Protein AF-0000000085034063 (afdb_homodimer)

Nearest PDB structures (foldseek):
  2rc3-assembly2_B  TM=9.297E-01  e=2.608E-11  Nitrosomonas europaea ATCC 19718
  2p9m-assembly2_D  TM=8.846E-01  e=7.363E-12  Methanocaldococcus jannaschii DSM 2661
  2o16-assembly1_A  TM=8.952E-01  e=1.573E-10  Vibrio cholerae
  1pbj-assembly1_A  TM=8.578E-01  e=1.921E-10  Methanothermobacter thermautotrophicus str. Delta H
  6h1w-assembly1_A  TM=8.465E-01  e=1.014E-09  Methanocaldococcus jannaschii DSM 2661

InterPro domains:
  IPR000644 CBS domain [PF00571] (7-60)
  IPR000644 CBS domain [PF00571] (71-124)
  IPR000644 CBS domain [PS51371] (9-66)
  IPR000644 CBS domain [PS51371] (74-129)
  IPR000644 CBS domain [SM00116] (13-61)
  IPR000644 CBS domain [SM00116] (77-124)
  IPR046342 CBS domain superfamily [G3DSA:3.10.580.10] (2-128)
  IPR046342 CBS domain superfamily [SSF54631] (6-124)
  IPR051257 Diverse Function CBS-Domain-Containing Protein [PTHR43080] (3-124)

Sequence (260 aa):
MRTVRLRELVRDSVVSCYVDEPVECAVAKMYAANVGSVVVLERDGRPAGIITERDVVRLVAQEVDLRTPLGQVARRELVTASPDESVLSAAVKMVEHNIRHMPVVEGGRVVGVISIRDVLRALLTSEAFPMRTVRLRELVRDSVVSCYVDEPVECAVAKMYAANVGSVVVLERDGRPAGIITERDVVRLVAQEVDLRTPLGQVARRELVTASPDESVLSAAVKMVEHNIRHMPVVEGGRVVGVISIRDVLRALLTSEAFP

Structure (mmCIF, N/CA/C/O backbone):
data_AF-0000000085034063-model_v1
#
loop_
_entity.id
_entity.type
_entity.pdbx_description
1 polymer 'Putative signal-transduction protein with CBS domains'
#
loop_
_atom_site.group_PDB
_atom_site.id
_atom_site.type_symbol
_atom_site.label_atom_id
_atom_site.label_alt_id
_atom_site.label_comp_id
_atom_site.label_asym_id
_atom_site.label_entity_id
_atom_site.label_seq_id
_atom_site.pdbx_PDB_ins_code
_atom_site.Cartn_x
_atom_site.Cartn_y
_atom_site.Cartn_z
_atom_site.occupancy
_atom_site.B_iso_or_equiv
_atom_site.auth_seq_id
_atom_site.auth_comp_id
_atom_site.auth_asym_id
_atom_site.auth_atom_id
_atom_site.pdbx_PDB_model_num
ATOM 1 N N . MET A 1 1 ? -5.434 -28.375 -9.898 1 52.19 1 MET A N 1
ATOM 2 C CA . MET A 1 1 ? -4.988 -27.438 -8.867 1 52.19 1 MET A CA 1
ATOM 3 C C . MET A 1 1 ? -6.16 -26.625 -8.312 1 52.19 1 MET A C 1
ATOM 5 O O . MET A 1 1 ? -7.031 -26.188 -9.07 1 52.19 1 MET A O 1
ATOM 9 N N . ARG A 1 2 ? -6.398 -26.781 -7.012 1 66.69 2 ARG A N 1
ATOM 10 C CA . ARG A 1 2 ? -7.582 -26.188 -6.402 1 66.69 2 ARG A CA 1
ATOM 11 C C . ARG A 1 2 ? -7.547 -24.656 -6.5 1 66.69 2 ARG A C 1
ATOM 13 O O . ARG A 1 2 ? -6.531 -24.031 -6.184 1 66.69 2 ARG A O 1
ATOM 20 N N . THR A 1 3 ? -8.547 -24.141 -7.254 1 84.81 3 THR A N 1
ATOM 21 C CA . THR A 1 3 ? -8.672 -22.703 -7.402 1 84.81 3 THR A CA 1
ATOM 22 C C . THR A 1 3 ? -9.203 -22.062 -6.125 1 84.81 3 THR A C 1
ATOM 24 O O . THR A 1 3 ? -10.266 -22.453 -5.633 1 84.81 3 THR A O 1
ATOM 27 N N . VAL A 1 4 ? -8.469 -21.219 -5.469 1 89.94 4 VAL A N 1
ATOM 28 C CA . VAL A 1 4 ? -8.883 -20.516 -4.262 1 89.94 4 VAL A CA 1
ATOM 29 C C . VAL A 1 4 ? -9.812 -19.359 -4.633 1 89.94 4 VAL A C 1
ATOM 31 O O . VAL A 1 4 ? -9.492 -18.547 -5.508 1 89.94 4 VAL A O 1
ATOM 34 N N . ARG A 1 5 ? -11 -19.375 -4 1 93.88 5 ARG A N 1
ATOM 35 C CA . ARG A 1 5 ? -11.969 -18.312 -4.227 1 93.88 5 ARG A CA 1
ATOM 36 C C . ARG A 1 5 ? -11.867 -17.234 -3.148 1 93.88 5 ARG A C 1
ATOM 38 O O . ARG A 1 5 ? -11.445 -17.516 -2.025 1 93.88 5 ARG A O 1
ATOM 45 N N . LEU A 1 6 ? -12.305 -15.977 -3.496 1 95.31 6 LEU A N 1
ATOM 46 C CA . LEU A 1 6 ? -12.133 -14.836 -2.602 1 95.31 6 LEU A CA 1
ATOM 47 C C . LEU A 1 6 ? -12.953 -15.023 -1.326 1 95.31 6 LEU A C 1
ATOM 49 O O . LEU A 1 6 ? -12.547 -14.555 -0.256 1 95.31 6 LEU A O 1
ATOM 53 N N . ARG A 1 7 ? -14.07 -15.711 -1.384 1 93.31 7 ARG A N 1
ATOM 54 C CA . ARG A 1 7 ? -14.898 -15.945 -0.206 1 93.31 7 ARG A CA 1
ATOM 55 C C . ARG A 1 7 ? -14.109 -16.672 0.877 1 93.31 7 ARG A C 1
ATOM 57 O O . ARG A 1 7 ? -14.445 -16.594 2.061 1 93.31 7 ARG A O 1
ATOM 64 N N . GLU A 1 8 ? -13.086 -17.422 0.52 1 92.62 8 GLU A N 1
ATOM 65 C CA . GLU A 1 8 ? -12.258 -18.172 1.46 1 92.62 8 GLU A CA 1
ATOM 66 C C . GLU A 1 8 ? -11.312 -17.25 2.217 1 92.62 8 GLU A C 1
ATOM 68 O O . GLU A 1 8 ? -10.742 -17.625 3.24 1 92.62 8 GLU A O 1
ATOM 73 N N . LEU A 1 9 ? -11.078 -16.016 1.664 1 92.12 9 LEU A N 1
ATOM 74 C CA . LEU A 1 9 ? -10.133 -15.07 2.254 1 92.12 9 LEU A CA 1
ATOM 75 C C . LEU A 1 9 ? -10.867 -13.961 3 1 92.12 9 LEU A C 1
ATOM 77 O O . LEU A 1 9 ? -10.297 -13.336 3.898 1 92.12 9 LEU A O 1
ATOM 81 N N . VAL A 1 10 ? -12.008 -13.555 2.457 1 85.75 10 VAL A N 1
ATOM 82 C CA . VAL A 1 10 ? -12.703 -12.367 2.947 1 85.75 10 VAL A CA 1
ATOM 83 C C . VAL A 1 10 ? -13.391 -12.688 4.277 1 85.75 10 VAL A C 1
ATOM 85 O O . VAL A 1 10 ? -14.016 -13.742 4.422 1 85.75 10 VAL A O 1
ATOM 88 N N . ARG A 1 11 ? -12.984 -11.852 5.203 1 73.94 11 ARG A N 1
ATOM 89 C CA . ARG A 1 11 ? -13.633 -11.969 6.504 1 73.94 11 ARG A CA 1
ATOM 90 C C . ARG A 1 11 ? -14.797 -10.992 6.617 1 73.94 11 ARG A C 1
ATOM 92 O O . ARG A 1 11 ? -14.852 -9.992 5.902 1 73.94 11 ARG A O 1
ATOM 99 N N . ASP A 1 12 ? -15.844 -11.398 7.086 1 64.94 12 ASP A N 1
ATOM 100 C CA . ASP A 1 12 ? -17.094 -10.664 7.242 1 64.94 12 ASP A CA 1
ATOM 101 C C . ASP A 1 12 ? -16.875 -9.359 8 1 64.94 12 ASP A C 1
ATOM 103 O O . ASP A 1 12 ? -17.609 -9.055 8.945 1 64.94 12 ASP A O 1
ATOM 107 N N . SER A 1 13 ? -15.758 -8.609 7.609 1 79.69 13 SER A N 1
ATOM 108 C CA . SER A 1 13 ? -15.617 -7.316 8.266 1 79.69 13 SER A CA 1
ATOM 109 C C . SER A 1 13 ? -15.062 -6.27 7.301 1 79.69 13 SER A C 1
ATOM 111 O O . SER A 1 13 ? -14.102 -6.535 6.574 1 79.69 13 SER A O 1
ATOM 113 N N . VAL A 1 14 ? -15.953 -5.168 7.184 1 91.94 14 VAL A N 1
ATOM 114 C CA . VAL A 1 14 ? -15.57 -4.051 6.324 1 91.94 14 VAL A CA 1
ATOM 115 C C . VAL A 1 14 ? -15.305 -2.811 7.172 1 91.94 14 VAL A C 1
ATOM 117 O O . VAL A 1 14 ? -16.172 -2.375 7.93 1 91.94 14 VAL A O 1
ATOM 120 N N . VAL A 1 15 ? -14.125 -2.291 7.23 1 96.94 15 VAL A N 1
ATOM 121 C CA . VAL A 1 15 ? -13.859 -0.986 7.828 1 96.94 15 VAL A CA 1
ATOM 122 C C . VAL A 1 15 ? -14.391 0.117 6.914 1 96.94 15 VAL A C 1
ATOM 124 O O . VAL A 1 15 ? -13.977 0.23 5.758 1 96.94 15 VAL A O 1
ATOM 127 N N . SER A 1 16 ? -15.375 0.875 7.387 1 97.19 16 SER A N 1
ATOM 128 C CA . SER A 1 16 ? -16.047 1.837 6.516 1 97.19 16 SER A CA 1
ATOM 129 C C . SER A 1 16 ? -16.297 3.154 7.238 1 97.19 16 SER A C 1
ATOM 131 O O . SER A 1 16 ? -16.219 3.221 8.469 1 97.19 16 SER A O 1
ATOM 133 N N . CYS A 1 17 ? -16.453 4.207 6.523 1 97.94 17 CYS A N 1
ATOM 134 C CA . CYS A 1 17 ? -16.953 5.52 6.922 1 97.94 17 CYS A CA 1
ATOM 135 C C . CYS A 1 17 ? -18.109 5.961 6.023 1 97.94 17 CYS A C 1
ATOM 137 O O . CYS A 1 17 ? -18.328 5.387 4.957 1 97.94 17 CYS A O 1
ATOM 139 N N . TYR A 1 18 ? -18.828 6.93 6.5 1 97.88 18 TYR A N 1
ATOM 140 C CA . TYR A 1 18 ? -19.891 7.477 5.672 1 97.88 18 TYR A CA 1
ATOM 141 C C . TYR A 1 18 ? -19.422 8.711 4.914 1 97.88 18 TYR A C 1
ATOM 143 O O . TYR A 1 18 ? -18.438 9.344 5.305 1 97.88 18 TYR A O 1
ATOM 151 N N . VAL A 1 19 ? -20.125 9.055 3.77 1 97.25 19 VAL A N 1
ATOM 152 C CA . VAL A 1 19 ? -19.75 10.117 2.848 1 97.25 19 VAL A CA 1
ATOM 153 C C . VAL A 1 19 ? -19.656 11.445 3.602 1 97.25 19 VAL A C 1
ATOM 155 O O . VAL A 1 19 ? -18.891 12.328 3.225 1 97.25 19 VAL A O 1
ATOM 158 N N . ASP A 1 20 ? -20.359 11.586 4.672 1 98 20 ASP A N 1
ATOM 159 C CA . ASP A 1 20 ? -20.453 12.875 5.355 1 98 20 ASP A CA 1
ATOM 160 C C . ASP A 1 20 ? -19.438 12.953 6.5 1 98 20 ASP A C 1
ATOM 162 O O . ASP A 1 20 ? -19.312 14 7.145 1 98 20 ASP A O 1
ATOM 166 N N . GLU A 1 21 ? -18.75 11.844 6.785 1 98.25 21 GLU A N 1
ATOM 167 C CA . GLU A 1 21 ? -17.688 11.844 7.777 1 98.25 21 GLU A CA 1
ATOM 168 C C . GLU A 1 21 ? -16.391 12.43 7.203 1 98.25 21 GLU A C 1
ATOM 170 O O . GLU A 1 21 ? -16.172 12.406 5.992 1 98.25 21 GLU A O 1
ATOM 175 N N . PRO A 1 22 ? -15.602 13.062 8.016 1 98.62 22 PRO A N 1
ATOM 176 C CA . PRO A 1 22 ? -14.375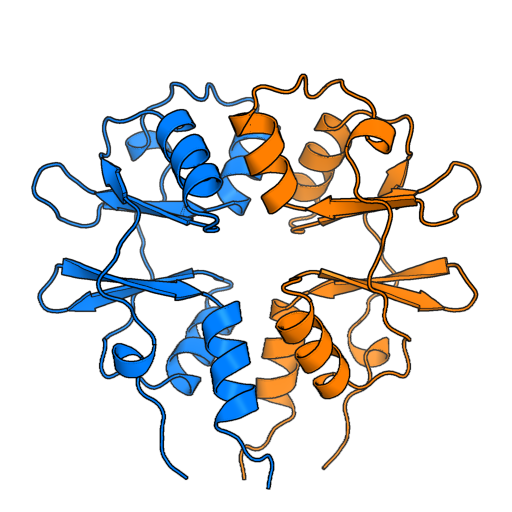 13.719 7.539 1 98.62 22 PRO A CA 1
ATOM 177 C C . PRO A 1 22 ? -13.266 12.727 7.203 1 98.62 22 PRO A C 1
ATOM 179 O O . PRO A 1 22 ? -13.289 11.586 7.672 1 98.62 22 PRO A O 1
ATOM 182 N N . VAL A 1 23 ? -12.266 13.164 6.453 1 98.56 23 VAL A N 1
ATOM 183 C CA . VAL A 1 23 ? -11.102 12.383 6.059 1 98.56 23 VAL A CA 1
ATOM 184 C C . VAL A 1 23 ? -10.398 11.844 7.301 1 98.56 23 VAL A C 1
ATOM 186 O O . VAL A 1 23 ? -9.914 10.711 7.305 1 98.56 23 VAL A O 1
ATOM 189 N N . GLU A 1 24 ? -10.367 12.609 8.391 1 98.56 24 GLU A N 1
ATOM 190 C CA . GLU A 1 24 ? -9.656 12.195 9.602 1 98.56 24 GLU A CA 1
ATOM 191 C C . GLU A 1 24 ? -10.281 10.945 10.211 1 98.56 24 GLU A C 1
ATOM 193 O O . GLU A 1 24 ? -9.602 10.164 10.875 1 98.56 24 GLU A O 1
ATOM 198 N N . CYS A 1 25 ? -11.578 10.758 9.984 1 98.25 25 CYS A N 1
ATOM 199 C CA . CYS A 1 25 ? -12.227 9.531 10.43 1 98.25 25 CYS A CA 1
ATOM 200 C C . CYS A 1 25 ? -11.633 8.312 9.734 1 98.25 25 CYS A C 1
ATOM 202 O O . CYS A 1 25 ? -11.328 7.312 10.383 1 98.25 25 CYS A O 1
ATOM 204 N N . ALA A 1 26 ? -11.492 8.445 8.438 1 98.5 26 ALA A N 1
ATOM 205 C CA . ALA A 1 26 ? -10.898 7.355 7.668 1 98.5 26 ALA A CA 1
ATOM 206 C C . ALA A 1 26 ? -9.469 7.074 8.117 1 98.5 26 ALA A C 1
ATOM 208 O O . ALA A 1 26 ? -9.078 5.914 8.281 1 98.5 26 ALA A O 1
ATOM 209 N N . VAL A 1 27 ? -8.68 8.094 8.367 1 98.81 27 VAL A N 1
ATOM 210 C CA . VAL A 1 27 ? -7.297 7.949 8.805 1 98.81 27 VAL A CA 1
ATOM 211 C C . VAL A 1 27 ? -7.254 7.242 10.156 1 98.81 27 VAL A C 1
ATOM 213 O O . VAL A 1 27 ? -6.477 6.301 10.352 1 98.81 27 VAL A O 1
ATOM 216 N N . ALA A 1 28 ? -8.125 7.668 11.062 1 98.81 28 ALA A N 1
ATOM 217 C CA . ALA A 1 28 ? -8.18 7.078 12.398 1 98.81 28 ALA A CA 1
ATOM 218 C C . ALA A 1 28 ? -8.539 5.598 12.328 1 98.81 28 ALA A C 1
ATOM 220 O O . ALA A 1 28 ? -7.945 4.773 13.023 1 98.81 28 ALA A O 1
ATOM 221 N N . LYS A 1 29 ? -9.445 5.266 11.508 1 98.56 29 LYS A N 1
ATOM 222 C CA . LYS A 1 29 ? -9.898 3.883 11.406 1 98.56 29 LYS A CA 1
ATOM 223 C C . LYS A 1 29 ? -8.844 3.01 10.734 1 98.56 29 LYS A C 1
ATOM 225 O O . LYS A 1 29 ? -8.648 1.854 11.117 1 98.56 29 LYS A O 1
ATOM 230 N N . MET A 1 30 ? -8.188 3.57 9.648 1 98.38 30 MET A N 1
ATOM 231 C CA . MET A 1 30 ? -7.098 2.822 9.023 1 98.38 30 MET A CA 1
ATOM 232 C C . MET A 1 30 ? -6.023 2.477 10.055 1 98.38 30 MET A C 1
ATOM 234 O O . MET A 1 30 ? -5.566 1.334 10.117 1 98.38 30 MET A O 1
ATOM 238 N N . TYR A 1 31 ? -5.727 3.451 10.891 1 98.5 31 TYR A N 1
ATOM 239 C CA . TYR A 1 31 ? -4.684 3.266 11.891 1 98.5 31 TYR A CA 1
ATOM 240 C C . TYR A 1 31 ? -5.121 2.266 12.953 1 98.5 31 TYR A C 1
ATOM 242 O O . TYR A 1 31 ? -4.395 1.316 13.258 1 98.5 31 TYR A O 1
ATOM 250 N N . ALA A 1 32 ? -6.293 2.4 13.469 1 97.94 32 ALA A N 1
ATOM 251 C CA . ALA A 1 32 ? -6.805 1.567 14.555 1 97.94 32 ALA A CA 1
ATOM 252 C C . ALA A 1 32 ? -6.973 0.119 14.102 1 97.94 32 ALA A C 1
ATOM 254 O O . ALA A 1 32 ? -6.672 -0.811 14.852 1 97.94 32 ALA A O 1
ATOM 255 N N . ALA A 1 33 ? -7.438 -0.081 12.883 1 96.5 33 ALA A N 1
ATOM 256 C CA . ALA A 1 33 ? -7.746 -1.42 12.383 1 96.5 33 ALA A CA 1
ATOM 257 C C . ALA A 1 33 ? -6.559 -2.018 11.641 1 96.5 33 ALA A C 1
ATOM 259 O O . ALA A 1 33 ? -6.598 -3.176 11.227 1 96.5 33 ALA A O 1
ATOM 260 N N . ASN A 1 34 ? -5.496 -1.219 11.445 1 95.94 34 ASN A N 1
ATOM 261 C CA . ASN A 1 34 ? -4.305 -1.633 10.711 1 95.94 34 ASN A CA 1
ATOM 262 C C . ASN A 1 34 ? -4.652 -2.127 9.312 1 95.94 34 ASN A C 1
ATOM 264 O O . ASN A 1 34 ? -4.254 -3.227 8.914 1 95.94 34 ASN A O 1
ATOM 268 N N . VAL A 1 35 ? -5.414 -1.284 8.609 1 96.38 35 VAL A N 1
ATOM 269 C CA . VAL A 1 35 ? -5.781 -1.564 7.223 1 96.38 35 VAL A CA 1
ATOM 270 C C . VAL A 1 35 ? -5.355 -0.401 6.332 1 96.38 35 VAL A C 1
ATOM 272 O O . VAL A 1 35 ? -5.145 0.714 6.812 1 9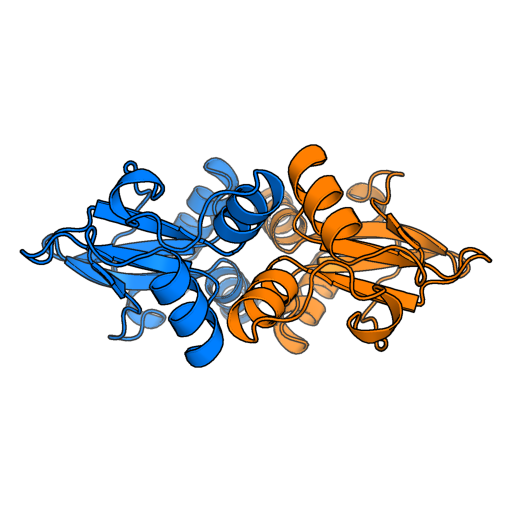6.38 35 VAL A O 1
ATOM 275 N N . GLY A 1 36 ? -5.195 -0.665 5.004 1 97 36 GLY A N 1
ATOM 276 C CA . GLY A 1 36 ? -4.68 0.333 4.078 1 97 36 GLY A CA 1
ATOM 277 C C . GLY A 1 36 ? -5.773 1.073 3.332 1 97 36 GLY A C 1
ATOM 278 O O . GLY A 1 36 ? -5.488 1.892 2.455 1 97 36 GLY A O 1
ATOM 279 N N . SER A 1 37 ? -7.047 0.725 3.672 1 96.69 37 SER A N 1
ATOM 280 C CA . SER A 1 37 ? -8.156 1.386 2.996 1 96.69 37 SER A CA 1
ATOM 281 C C . SER A 1 37 ? -9.422 1.371 3.857 1 96.69 37 SER A C 1
ATOM 283 O O . SER A 1 37 ? -9.539 0.559 4.777 1 96.69 37 SER A O 1
ATOM 285 N N . VAL A 1 38 ? -10.305 2.295 3.572 1 97.31 38 VAL A N 1
ATOM 286 C CA . VAL A 1 38 ? -11.641 2.387 4.164 1 97.31 38 VAL A CA 1
ATOM 287 C C . VAL A 1 38 ? -12.68 2.576 3.066 1 97.31 38 VAL A C 1
ATOM 289 O O . VAL A 1 38 ? -12.516 3.424 2.186 1 97.31 38 VAL A O 1
ATOM 292 N N . VAL A 1 39 ? -13.695 1.713 3.098 1 97.06 39 VAL A N 1
ATOM 293 C CA . VAL A 1 39 ? -14.797 1.88 2.158 1 97.06 39 VAL A CA 1
ATOM 294 C C . VAL A 1 39 ? -15.688 3.041 2.604 1 97.06 39 VAL A C 1
ATOM 296 O O . VAL A 1 39 ? -15.984 3.18 3.791 1 97.06 39 VAL A O 1
ATOM 299 N N . VAL A 1 40 ? -15.977 3.885 1.674 1 97.44 40 VAL A N 1
ATOM 300 C CA . VAL A 1 40 ? -16.875 5.004 1.946 1 97.44 40 VAL A CA 1
ATOM 301 C C . VAL A 1 40 ? -18.297 4.641 1.514 1 97.44 40 VAL A C 1
ATOM 303 O O . VAL A 1 40 ? -18.516 4.23 0.373 1 97.44 40 VAL A O 1
ATOM 306 N N . LEU A 1 41 ? -19.219 4.797 2.441 1 96.06 41 LEU A N 1
ATOM 307 C CA . LEU A 1 41 ? -20.594 4.383 2.193 1 96.06 41 LEU A CA 1
ATOM 308 C C . LEU A 1 41 ? -21.531 5.582 2.203 1 96.06 41 LEU A C 1
ATOM 310 O O . LEU A 1 41 ? -21.297 6.551 2.93 1 96.06 41 LEU A O 1
ATOM 314 N N . GLU A 1 42 ? -22.516 5.449 1.36 1 94.94 42 GLU A N 1
ATOM 315 C CA . GLU A 1 42 ? -23.688 6.309 1.554 1 94.94 42 GLU A CA 1
ATOM 316 C C . GLU A 1 42 ? -24.438 5.934 2.826 1 94.94 42 GLU A C 1
ATOM 318 O O . GLU A 1 42 ? -24.219 4.867 3.4 1 94.94 42 GLU A O 1
ATOM 323 N N . ARG A 1 43 ? -25.359 6.746 3.238 1 94.44 43 ARG A N 1
ATOM 324 C CA . ARG A 1 43 ? -26.094 6.488 4.469 1 94.44 43 ARG A CA 1
ATOM 325 C C . ARG A 1 43 ? -27.016 5.285 4.312 1 94.44 43 ARG A C 1
ATOM 327 O O . ARG A 1 43 ? -27.312 4.598 5.289 1 94.44 43 ARG A O 1
ATOM 334 N N . ASP A 1 44 ? -27.312 4.949 3.117 1 92 44 ASP A N 1
ATOM 335 C CA . ASP A 1 44 ? -28.203 3.814 2.893 1 92 44 ASP A CA 1
ATOM 336 C C . ASP A 1 44 ? -27.406 2.514 2.764 1 92 44 ASP A C 1
ATOM 338 O O . ASP A 1 44 ? -27.984 1.451 2.529 1 92 44 ASP A O 1
ATOM 342 N N . GLY A 1 45 ? -26.078 2.586 2.863 1 90.25 45 GLY A N 1
ATOM 343 C CA . GLY A 1 45 ? -25.266 1.383 2.877 1 90.25 45 GLY A CA 1
ATOM 344 C C . GLY A 1 45 ? -24.625 1.077 1.534 1 90.25 45 GLY A C 1
ATOM 345 O O . GLY A 1 45 ? -23.781 0.185 1.429 1 90.25 45 GLY A O 1
ATOM 346 N N . ARG A 1 46 ? -24.969 1.846 0.496 1 91.56 46 ARG A N 1
ATOM 347 C CA . ARG A 1 46 ? -24.375 1.635 -0.82 1 91.56 46 ARG A CA 1
ATOM 348 C C . ARG A 1 46 ? -22.938 2.15 -0.862 1 91.56 46 ARG A C 1
ATOM 350 O O . ARG A 1 46 ? -22.641 3.197 -0.289 1 91.56 46 ARG A O 1
ATOM 357 N N . PRO A 1 47 ? -22.109 1.397 -1.535 1 93.75 47 PRO A N 1
ATOM 358 C CA . PRO A 1 47 ? -20.734 1.892 -1.647 1 93.75 47 PRO A CA 1
ATOM 359 C C . PRO A 1 47 ? -20.641 3.178 -2.465 1 93.75 47 PRO A C 1
ATOM 361 O O . PRO A 1 47 ? -21.203 3.264 -3.557 1 93.75 47 PRO A O 1
ATOM 364 N N . ALA A 1 48 ? -19.984 4.18 -1.916 1 94.56 48 ALA A N 1
ATOM 365 C CA . ALA A 1 48 ? -19.797 5.469 -2.582 1 94.56 48 ALA A CA 1
ATOM 366 C C . ALA A 1 48 ? -18.359 5.625 -3.074 1 94.56 48 ALA A C 1
ATOM 368 O O . ALA A 1 48 ? -18.062 6.484 -3.912 1 94.56 48 ALA A O 1
ATOM 369 N N . GLY A 1 49 ? -17.438 4.855 -2.57 1 95.62 49 GLY A N 1
ATOM 370 C CA . GLY A 1 49 ? -16.031 4.941 -2.953 1 95.62 49 GLY A CA 1
ATOM 371 C C . GLY A 1 49 ? -15.109 4.27 -1.96 1 95.62 49 GLY A C 1
ATOM 372 O O . GLY A 1 49 ? -15.523 3.379 -1.216 1 95.62 49 GLY A O 1
ATOM 373 N N . ILE A 1 50 ? -13.906 4.598 -2.041 1 96.81 50 ILE A N 1
ATOM 374 C CA . ILE A 1 50 ? -12.883 4.051 -1.159 1 96.81 50 ILE A CA 1
ATOM 375 C C . ILE A 1 50 ? -11.766 5.07 -0.974 1 96.81 50 ILE A C 1
ATOM 377 O O . ILE A 1 50 ? -11.453 5.836 -1.89 1 96.81 50 ILE A O 1
ATOM 381 N N . ILE A 1 51 ? -11.25 5.219 0.203 1 97 51 ILE A N 1
ATOM 382 C CA . ILE A 1 51 ? -10.062 6.008 0.485 1 97 51 ILE A CA 1
ATOM 383 C C . ILE A 1 51 ? -8.93 5.09 0.937 1 97 51 ILE A C 1
ATOM 385 O O . ILE A 1 51 ? -9.148 4.168 1.727 1 97 51 ILE A O 1
ATOM 389 N N . THR A 1 52 ? -7.723 5.277 0.366 1 97 52 THR A N 1
ATOM 390 C CA . THR A 1 52 ? -6.574 4.418 0.633 1 97 52 THR A CA 1
ATOM 391 C C . THR A 1 52 ? -5.438 5.211 1.264 1 97 52 THR A C 1
ATOM 393 O O . THR A 1 52 ? -5.512 6.438 1.371 1 97 52 THR A O 1
ATOM 396 N N . GLU A 1 53 ? -4.395 4.457 1.727 1 97.88 53 GLU A N 1
ATOM 397 C CA . GLU A 1 53 ? -3.184 5.098 2.23 1 97.88 53 GLU A CA 1
ATOM 398 C C . GLU A 1 53 ? -2.59 6.047 1.193 1 97.88 53 GLU A C 1
ATOM 400 O O . GLU A 1 53 ? -2.109 7.129 1.537 1 97.88 53 GLU A O 1
ATOM 405 N N . ARG A 1 54 ? -2.682 5.676 -0.068 1 97 54 ARG A N 1
ATOM 406 C CA . ARG A 1 54 ? -2.195 6.527 -1.147 1 97 54 ARG A CA 1
ATOM 407 C C . ARG A 1 54 ? -2.982 7.832 -1.212 1 97 54 ARG A C 1
ATOM 409 O O . ARG A 1 54 ? -2.41 8.898 -1.45 1 97 54 ARG A O 1
ATOM 416 N N . ASP A 1 55 ? -4.23 7.754 -1.056 1 96.81 55 ASP A N 1
ATOM 417 C CA . ASP A 1 55 ? -5.059 8.953 -1.034 1 96.81 55 ASP A CA 1
ATOM 418 C C . ASP A 1 55 ? -4.652 9.883 0.108 1 96.81 55 ASP A C 1
ATOM 420 O O . ASP A 1 55 ? -4.645 11.109 -0.053 1 96.81 55 ASP A O 1
ATOM 424 N N . VAL A 1 56 ? -4.387 9.258 1.284 1 98.25 56 VAL A N 1
ATOM 425 C CA . VAL A 1 56 ? -3.986 10.062 2.434 1 98.25 56 VAL A CA 1
ATOM 426 C C . VAL A 1 56 ? -2.705 10.828 2.107 1 98.25 56 VAL A C 1
ATOM 428 O O . VAL A 1 56 ? -2.602 12.023 2.389 1 98.25 56 VAL A O 1
ATOM 431 N N . VAL A 1 57 ? -1.744 10.164 1.49 1 98.62 57 VAL A N 1
ATOM 432 C CA . VAL A 1 57 ? -0.507 10.828 1.085 1 98.62 57 VAL A CA 1
ATOM 433 C C . VAL A 1 57 ? -0.827 11.992 0.156 1 98.62 57 VAL A C 1
ATOM 435 O O . VAL A 1 57 ? -0.321 13.102 0.346 1 98.62 57 VAL A O 1
ATOM 438 N N . ARG A 1 58 ? -1.668 11.758 -0.83 1 97.94 58 ARG A N 1
ATOM 439 C CA . ARG A 1 58 ? -2.047 12.789 -1.789 1 97.94 58 ARG A CA 1
ATOM 440 C C . ARG A 1 58 ? -2.707 13.969 -1.088 1 97.94 58 ARG A C 1
ATOM 442 O O . ARG A 1 58 ? -2.367 15.125 -1.353 1 97.94 58 ARG A O 1
ATOM 449 N N . LEU A 1 59 ? -3.629 13.695 -0.197 1 98.25 59 LEU A N 1
ATOM 450 C CA . LEU A 1 59 ? -4.375 14.742 0.489 1 98.25 59 LEU A CA 1
ATOM 451 C C . LEU A 1 59 ? -3.453 15.57 1.377 1 98.25 59 LEU A C 1
ATOM 453 O O . LEU A 1 59 ? -3.584 16.797 1.442 1 98.25 59 LEU A O 1
ATOM 457 N N . VAL A 1 60 ? -2.539 14.891 2.092 1 98.5 60 VAL A N 1
ATOM 458 C CA . VAL A 1 60 ? -1.578 15.578 2.945 1 98.5 60 VAL A CA 1
ATOM 459 C C . VAL A 1 60 ? -0.639 16.422 2.086 1 98.5 60 VAL A C 1
ATOM 461 O O . VAL A 1 60 ? -0.37 17.594 2.406 1 98.5 60 VAL A O 1
ATOM 464 N N . ALA A 1 61 ? -0.164 15.875 0.985 1 98.56 61 ALA A N 1
ATOM 465 C CA . ALA A 1 61 ? 0.73 16.594 0.081 1 98.56 61 ALA A CA 1
ATOM 466 C C . ALA A 1 61 ? 0.064 17.859 -0.463 1 98.56 61 ALA A C 1
ATOM 468 O O . ALA A 1 61 ? 0.718 18.891 -0.633 1 98.56 61 ALA A O 1
ATOM 469 N N . GLN A 1 62 ? -1.191 17.75 -0.725 1 98.19 62 GLN A N 1
ATOM 470 C CA . GLN A 1 62 ? -1.942 18.859 -1.303 1 98.19 62 GLN A CA 1
ATOM 471 C C . GLN A 1 62 ? -2.479 19.797 -0.216 1 98.19 62 GLN A C 1
ATOM 473 O O . GLN A 1 62 ? -3.209 20.75 -0.507 1 98.19 62 GLN A O 1
ATOM 478 N N . GLU A 1 63 ? -2.182 19.469 1.013 1 97.69 63 GLU A N 1
ATOM 479 C CA . GLU A 1 63 ? -2.572 20.266 2.17 1 97.69 63 GLU A CA 1
ATOM 480 C C . GLU A 1 63 ? -4.09 20.422 2.256 1 97.69 63 GLU A C 1
ATOM 482 O O . GLU A 1 63 ? -4.602 21.484 2.572 1 97.69 63 GLU A O 1
ATOM 487 N N . VAL A 1 64 ? -4.762 19.391 1.913 1 97.88 64 VAL A N 1
ATOM 488 C CA . VAL A 1 64 ? -6.215 19.359 2.045 1 97.88 64 VAL A CA 1
ATOM 489 C C . VAL A 1 64 ? -6.598 19.297 3.521 1 97.88 64 VAL A C 1
ATOM 491 O O . VAL A 1 64 ? -5.984 18.578 4.301 1 97.88 64 VAL A O 1
ATOM 494 N N . ASP A 1 65 ? -7.609 20.062 3.947 1 98.12 65 ASP A N 1
ATOM 495 C CA . ASP A 1 65 ? -8.164 20.016 5.297 1 98.12 65 ASP A CA 1
ATOM 496 C C . ASP A 1 65 ? -8.75 18.641 5.598 1 98.12 65 ASP A C 1
ATOM 498 O O . ASP A 1 65 ? -9.648 18.172 4.902 1 98.12 65 ASP A O 1
ATOM 502 N N . LEU A 1 66 ? -8.297 17.953 6.652 1 97.69 66 LEU A N 1
ATOM 503 C CA . LEU A 1 66 ? -8.695 16.594 6.965 1 97.69 66 LEU A CA 1
ATOM 504 C C . LEU A 1 66 ? -10.109 16.562 7.543 1 97.69 66 LEU A C 1
ATOM 506 O O . LEU A 1 66 ? -10.68 15.477 7.742 1 97.69 66 LEU A O 1
ATOM 510 N N . ARG A 1 67 ? -10.633 17.719 7.723 1 98.38 67 ARG A N 1
ATOM 511 C CA . ARG A 1 67 ? -12.031 17.812 8.125 1 98.38 67 ARG A CA 1
ATOM 512 C C . ARG A 1 67 ? -12.953 17.812 6.914 1 98.38 67 ARG A C 1
ATOM 514 O O . ARG A 1 67 ? -14.18 17.766 7.059 1 98.38 67 ARG A O 1
ATOM 521 N N . THR A 1 68 ? -12.359 17.766 5.688 1 98.31 68 THR A N 1
ATOM 522 C CA . THR A 1 68 ? -13.133 17.672 4.453 1 98.31 68 THR A CA 1
ATOM 523 C C . THR A 1 68 ? -13.945 16.375 4.426 1 98.31 68 THR A C 1
ATOM 525 O O . THR A 1 68 ? -13.445 15.305 4.781 1 98.31 68 THR A O 1
ATOM 528 N N . PRO A 1 69 ? -15.25 16.453 4.07 1 98.25 69 PRO A N 1
ATOM 529 C CA . PRO A 1 69 ? -16.062 15.242 3.971 1 98.25 69 PRO A CA 1
ATOM 530 C C . PRO A 1 69 ? -15.508 14.258 2.941 1 98.25 69 PRO A C 1
ATOM 532 O O . PRO A 1 69 ? -15.047 14.664 1.875 1 98.25 69 PRO A O 1
ATOM 535 N N . LEU A 1 70 ? -15.586 12.969 3.279 1 98.06 70 LEU A N 1
ATOM 536 C CA . LEU A 1 70 ? -15.039 11.906 2.441 1 98.06 70 LEU A CA 1
ATOM 537 C C . LEU A 1 70 ? -15.711 11.891 1.073 1 98.06 70 LEU A C 1
ATOM 539 O O . LEU A 1 70 ? -15.078 11.57 0.067 1 98.06 70 LEU A O 1
ATOM 543 N N . GLY A 1 71 ? -16.953 12.227 1.054 1 95.75 71 GLY A N 1
ATOM 544 C CA . GLY A 1 71 ? -17.656 12.25 -0.213 1 95.75 71 GLY A CA 1
ATOM 545 C C . GLY A 1 71 ? -17.031 13.18 -1.236 1 95.75 71 GLY A C 1
ATOM 546 O O . GLY A 1 71 ? -17.25 13.016 -2.439 1 95.75 71 GLY A O 1
ATOM 547 N N . GLN A 1 72 ? -16.219 14.133 -0.903 1 95.56 72 GLN A N 1
ATOM 548 C CA . GLN A 1 72 ? -15.586 15.117 -1.779 1 95.56 72 GLN A CA 1
ATOM 549 C C . GLN A 1 72 ? -14.227 14.633 -2.275 1 95.56 72 GLN A C 1
ATOM 551 O O . GLN A 1 72 ? -13.664 15.195 -3.217 1 95.56 72 GLN A O 1
ATOM 556 N N . VAL A 1 73 ? -13.703 13.539 -1.583 1 95 73 VAL A N 1
ATOM 557 C CA . VAL A 1 73 ? -12.328 13.195 -1.909 1 95 73 VAL A CA 1
ATOM 558 C C . VAL A 1 73 ? -12.234 11.719 -2.295 1 95 73 VAL A C 1
ATOM 560 O O . VAL A 1 73 ? -11.227 11.281 -2.863 1 95 73 VAL A O 1
ATOM 563 N N . ALA A 1 74 ? -13.227 10.93 -1.891 1 87.5 74 ALA A N 1
ATOM 564 C CA . ALA A 1 74 ? -13.18 9.5 -2.184 1 87.5 74 ALA A CA 1
ATOM 565 C C . ALA A 1 74 ? -13.508 9.227 -3.65 1 87.5 74 ALA A C 1
ATOM 567 O O . ALA A 1 74 ? -14.328 9.93 -4.25 1 87.5 74 ALA A O 1
ATOM 568 N N . ARG A 1 75 ? -12.766 8.391 -4.238 1 76.56 75 ARG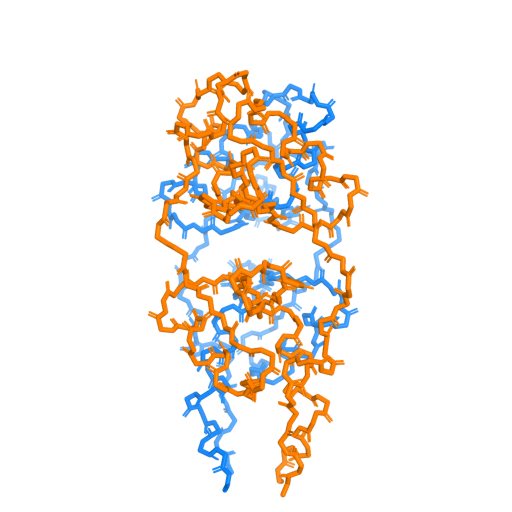 A N 1
ATOM 569 C CA . ARG A 1 75 ? -13.039 8.047 -5.629 1 76.56 75 ARG A CA 1
ATOM 570 C C . ARG A 1 75 ? -14.352 7.289 -5.762 1 76.56 75 ARG A C 1
ATOM 572 O O . ARG A 1 75 ? -14.727 6.52 -4.871 1 76.56 75 ARG A O 1
ATOM 579 N N . ARG A 1 76 ? -15.047 7.531 -6.828 1 73.19 76 ARG A N 1
ATOM 580 C CA . ARG A 1 76 ? -16.375 6.961 -6.973 1 73.19 76 ARG A CA 1
ATOM 581 C C . ARG A 1 76 ? -16.344 5.703 -7.836 1 73.19 76 ARG A C 1
ATOM 583 O O . ARG A 1 76 ? -17.156 4.789 -7.641 1 73.19 76 ARG A O 1
ATOM 590 N N . GLU A 1 77 ? -15.336 5.59 -8.703 1 83.31 77 GLU A N 1
ATOM 591 C CA . GLU A 1 77 ? -15.328 4.367 -9.5 1 83.31 77 GLU A CA 1
ATOM 592 C C . GLU A 1 77 ? -14.547 3.258 -8.797 1 83.31 77 GLU A C 1
ATOM 594 O O . GLU A 1 77 ? -13.312 3.266 -8.797 1 83.31 77 GLU A O 1
ATOM 599 N N . LEU A 1 78 ? -15.352 2.33 -8.227 1 92 78 LEU A N 1
ATOM 600 C CA . LEU A 1 78 ? -14.766 1.218 -7.488 1 92 78 LEU A CA 1
ATOM 601 C C . LEU A 1 78 ? -14.523 0.024 -8.406 1 92 78 LEU A C 1
ATOM 603 O O . LEU A 1 78 ? -15.406 -0.361 -9.172 1 92 78 LEU A O 1
ATOM 607 N N . VAL A 1 79 ? -13.359 -0.503 -8.5 1 95.88 79 VAL A N 1
ATOM 608 C CA . VAL A 1 79 ? -13.102 -1.839 -9.031 1 95.88 79 VAL A CA 1
ATOM 609 C C . VAL A 1 79 ? -13.422 -2.885 -7.965 1 95.88 79 VAL A C 1
ATOM 611 O O . VAL A 1 79 ? -12.828 -2.887 -6.887 1 95.88 79 VAL A O 1
ATOM 614 N N . THR A 1 80 ? -14.445 -3.705 -8.227 1 96.5 80 THR A N 1
ATOM 615 C CA . THR A 1 80 ? -14.898 -4.656 -7.223 1 96.5 80 THR A CA 1
ATOM 616 C C . THR A 1 80 ? -14.703 -6.09 -7.703 1 96.5 80 THR A C 1
ATOM 618 O O . THR A 1 80 ? -14.414 -6.32 -8.883 1 96.5 80 THR A O 1
ATOM 621 N N . ALA A 1 81 ? -14.781 -7 -6.793 1 96.62 81 ALA A N 1
ATOM 622 C CA . ALA A 1 81 ? -14.75 -8.43 -7.09 1 96.62 81 ALA A CA 1
ATOM 623 C C . ALA A 1 81 ? -15.977 -9.133 -6.5 1 96.62 81 ALA A C 1
ATOM 625 O O . ALA A 1 81 ? -16.625 -8.609 -5.594 1 96.62 81 ALA A O 1
ATOM 626 N N . SER A 1 82 ? -16.281 -10.281 -7.086 1 96.38 82 SER A N 1
ATOM 627 C CA . SER A 1 82 ? -17.266 -11.195 -6.52 1 96.38 82 SER A CA 1
ATOM 628 C C . SER A 1 82 ? -16.609 -12.195 -5.57 1 96.38 82 SER A C 1
ATOM 630 O O . SER A 1 82 ? -15.469 -12.602 -5.781 1 96.38 82 SER A O 1
ATOM 632 N N . PRO A 1 83 ? -17.406 -12.617 -4.488 1 95.5 83 PRO A N 1
ATOM 633 C CA . PRO A 1 83 ? -16.844 -13.641 -3.605 1 95.5 83 PRO A CA 1
ATOM 634 C C . PRO A 1 83 ? -16.453 -14.914 -4.352 1 95.5 83 PRO A C 1
ATOM 636 O O . PRO A 1 83 ? -15.594 -15.672 -3.887 1 95.5 83 PRO A O 1
ATOM 639 N N . ASP A 1 84 ? -16.984 -15.117 -5.523 1 95.94 84 ASP A N 1
ATOM 640 C CA . ASP A 1 84 ? -16.766 -16.359 -6.266 1 95.94 84 ASP A CA 1
ATOM 641 C C . ASP A 1 84 ? -15.57 -16.219 -7.203 1 95.94 84 ASP A C 1
ATOM 643 O O . ASP A 1 84 ? -15.133 -17.203 -7.801 1 95.94 84 ASP A O 1
ATOM 647 N N . GLU A 1 85 ? -15.094 -15.07 -7.336 1 95.69 85 GLU A N 1
ATOM 648 C CA . GLU A 1 85 ? -13.906 -14.836 -8.156 1 95.69 85 GLU A CA 1
ATOM 649 C C . GLU A 1 85 ? -12.68 -15.539 -7.574 1 95.69 85 GLU A C 1
ATOM 651 O O . GLU A 1 85 ? -12.578 -15.703 -6.355 1 95.69 85 GLU A O 1
ATOM 656 N N . SER A 1 86 ? -11.766 -16.016 -8.438 1 95.44 86 SER A N 1
ATOM 657 C CA . SER A 1 86 ? -10.547 -16.656 -7.965 1 95.44 86 SER A CA 1
ATOM 658 C C . SER A 1 86 ? -9.508 -15.633 -7.512 1 95.44 86 SER A C 1
ATOM 660 O O . SER A 1 86 ? -9.539 -14.477 -7.945 1 95.44 86 SER A O 1
ATOM 662 N N . VAL A 1 87 ? -8.617 -16.094 -6.75 1 95.5 87 VAL A N 1
ATOM 663 C CA . VAL A 1 87 ? -7.516 -15.258 -6.277 1 95.5 87 VAL A CA 1
ATOM 664 C C . VAL A 1 87 ? -6.664 -14.805 -7.465 1 95.5 87 VAL A C 1
ATOM 666 O O . VAL A 1 87 ? -6.211 -13.656 -7.508 1 95.5 87 VAL A O 1
ATOM 669 N N . LEU A 1 88 ? -6.465 -15.672 -8.406 1 94.19 88 LEU A N 1
ATOM 670 C CA . LEU A 1 88 ? -5.684 -15.328 -9.586 1 94.19 88 LEU A CA 1
ATOM 671 C C . LEU A 1 88 ? -6.359 -14.219 -10.383 1 94.19 88 LEU A C 1
ATOM 673 O O . LEU A 1 88 ? -5.699 -13.273 -10.82 1 94.19 88 LEU A O 1
ATOM 677 N N . SER A 1 89 ? -7.664 -14.352 -10.57 1 95.56 89 SER A N 1
ATOM 678 C CA . SER A 1 89 ? -8.414 -13.32 -11.273 1 95.56 89 SER A CA 1
ATOM 679 C C . SER A 1 89 ? -8.312 -11.977 -10.555 1 95.56 89 SER A C 1
ATOM 681 O O . SER A 1 89 ? -8.125 -10.938 -11.195 1 95.56 89 SER A O 1
ATOM 683 N N . ALA A 1 90 ? -8.414 -12 -9.242 1 96.5 90 ALA A N 1
ATOM 684 C CA . ALA A 1 90 ? -8.281 -10.781 -8.445 1 96.5 90 ALA A CA 1
ATOM 685 C C . ALA A 1 90 ? -6.891 -10.172 -8.602 1 96.5 90 ALA A C 1
ATOM 687 O O . ALA A 1 90 ? -6.754 -8.953 -8.734 1 96.5 90 ALA A O 1
ATOM 688 N N . ALA A 1 91 ? -5.863 -11.016 -8.641 1 96.5 91 ALA A N 1
ATOM 689 C CA . ALA A 1 91 ? -4.484 -10.562 -8.812 1 96.5 91 ALA A CA 1
ATOM 690 C C . ALA A 1 91 ? -4.309 -9.844 -10.148 1 96.5 91 ALA A C 1
ATOM 692 O O . ALA A 1 91 ? -3.711 -8.766 -10.203 1 96.5 91 ALA A O 1
ATOM 693 N N . VAL A 1 92 ? -4.848 -10.383 -11.172 1 96.62 92 VAL A N 1
ATOM 694 C CA . VAL A 1 92 ? -4.75 -9.812 -12.508 1 96.62 92 VAL A CA 1
ATOM 695 C C . VAL A 1 92 ? -5.461 -8.461 -12.547 1 96.62 92 VAL A C 1
ATOM 697 O O . VAL A 1 92 ? -4.922 -7.488 -13.078 1 96.62 92 VAL A O 1
ATOM 700 N N . LYS A 1 93 ? -6.613 -8.383 -11.938 1 97 93 LYS A N 1
ATOM 701 C CA . LYS A 1 93 ? -7.359 -7.129 -11.883 1 97 93 LYS A CA 1
ATOM 702 C C . LYS A 1 93 ? -6.566 -6.051 -11.141 1 97 93 LYS A C 1
ATOM 704 O O . LYS A 1 93 ? -6.535 -4.895 -11.57 1 97 93 LYS A O 1
ATOM 709 N N . MET A 1 94 ? -5.926 -6.469 -10.039 1 97.12 94 MET A N 1
ATOM 710 C CA . MET A 1 94 ? -5.172 -5.504 -9.25 1 97.12 94 MET A CA 1
ATOM 711 C C . MET A 1 94 ? -3.994 -4.949 -10.047 1 97.12 94 MET A C 1
ATOM 713 O O . MET A 1 94 ? -3.736 -3.744 -10.016 1 97.12 94 MET A O 1
ATOM 717 N N . VAL A 1 95 ? -3.307 -5.785 -10.758 1 96.44 95 VAL A N 1
ATOM 718 C CA . VAL A 1 95 ? -2.168 -5.355 -11.57 1 96.44 95 VAL A CA 1
ATOM 719 C C . VAL A 1 95 ? -2.654 -4.484 -12.727 1 96.44 95 VAL A C 1
ATOM 721 O O . VAL A 1 95 ? -2.094 -3.416 -12.984 1 96.44 95 VAL A O 1
ATOM 724 N N . GLU A 1 96 ? -3.752 -4.852 -13.391 1 96.19 96 GLU A N 1
ATOM 725 C CA . GLU A 1 96 ? -4.277 -4.164 -14.562 1 96.19 96 GLU A CA 1
ATOM 726 C C . GLU A 1 96 ? -4.781 -2.768 -14.203 1 96.19 96 GLU A C 1
ATOM 728 O O . GLU A 1 96 ? -4.605 -1.821 -14.977 1 96.19 96 GLU A O 1
ATOM 733 N N . HIS A 1 97 ? -5.383 -2.648 -13.078 1 96.06 97 HIS A N 1
ATOM 734 C CA . HIS A 1 97 ? -6.012 -1.388 -12.703 1 96.06 97 HIS A CA 1
ATOM 735 C C . HIS A 1 97 ? -5.113 -0.585 -11.766 1 96.06 97 HIS A C 1
ATOM 737 O O . HIS A 1 97 ? -5.48 0.512 -11.336 1 96.06 97 HIS A O 1
ATOM 743 N N . ASN A 1 98 ? -3.947 -1.145 -11.391 1 94.94 98 ASN A N 1
ATOM 744 C CA . ASN A 1 98 ? -2.992 -0.495 -10.5 1 94.94 98 ASN A CA 1
ATOM 745 C C . ASN A 1 98 ? -3.627 -0.148 -9.156 1 94.94 98 ASN A C 1
ATOM 747 O O . ASN A 1 98 ? -3.52 0.987 -8.688 1 94.94 98 ASN A O 1
ATOM 751 N N . ILE A 1 99 ? -4.348 -1.185 -8.594 1 96.12 99 ILE A N 1
ATOM 752 C CA . ILE A 1 99 ? -4.965 -1.012 -7.281 1 96.12 99 ILE A CA 1
ATOM 753 C C . ILE A 1 99 ? -4.438 -2.07 -6.316 1 96.12 99 ILE A C 1
ATOM 755 O O . ILE A 1 99 ? -4.023 -3.152 -6.738 1 96.12 99 ILE A O 1
ATOM 759 N N . ARG A 1 100 ? -4.492 -1.761 -4.965 1 96.75 100 ARG A N 1
ATOM 760 C CA . ARG A 1 100 ? -3.949 -2.674 -3.965 1 96.75 100 ARG A CA 1
ATOM 761 C C . ARG A 1 100 ? -5.047 -3.188 -3.039 1 96.75 100 ARG A C 1
ATOM 763 O O . ARG A 1 100 ? -4.809 -4.07 -2.215 1 96.75 100 ARG A O 1
ATOM 770 N N . HIS A 1 101 ? -6.191 -2.594 -3.145 1 95.88 101 HIS A N 1
ATOM 771 C CA . HIS A 1 101 ? -7.367 -2.971 -2.369 1 95.88 101 HIS A CA 1
ATOM 772 C C . HIS A 1 101 ? -8.602 -3.092 -3.258 1 95.88 101 HIS A C 1
ATOM 774 O O . HIS A 1 101 ? -8.82 -2.258 -4.141 1 95.88 101 HIS A O 1
ATOM 780 N N . MET A 1 102 ? -9.297 -4.129 -3.039 1 96.19 102 MET A N 1
ATOM 781 C CA . MET A 1 102 ? -10.477 -4.375 -3.859 1 96.19 102 MET A CA 1
ATOM 782 C C . MET A 1 102 ? -11.664 -4.805 -2.998 1 96.19 102 MET A C 1
ATOM 784 O O . MET A 1 102 ? -11.625 -5.855 -2.357 1 96.19 102 MET A O 1
ATOM 788 N N . PRO A 1 103 ? -12.742 -3.975 -2.9 1 96.19 103 PRO A N 1
ATOM 789 C CA . PRO A 1 103 ? -13.961 -4.422 -2.221 1 96.19 103 PRO A CA 1
ATOM 790 C C . PRO A 1 103 ? -14.586 -5.652 -2.875 1 96.19 103 PRO A C 1
ATOM 792 O O . PRO A 1 103 ? -14.602 -5.766 -4.105 1 96.19 103 PRO A O 1
ATOM 795 N N . VAL A 1 104 ? -14.953 -6.602 -2.086 1 96.5 104 VAL A N 1
ATOM 796 C CA . VAL A 1 104 ? -15.742 -7.758 -2.518 1 96.5 104 VAL A CA 1
ATOM 797 C C . VAL A 1 104 ? -17.219 -7.484 -2.297 1 96.5 104 VAL A C 1
ATOM 799 O O . VAL A 1 104 ? -17.641 -7.172 -1.181 1 96.5 104 VAL A O 1
ATOM 802 N N . VAL A 1 105 ? -17.953 -7.57 -3.359 1 94.62 105 VAL A N 1
ATOM 803 C CA . VAL A 1 105 ? -19.359 -7.172 -3.318 1 94.62 105 VAL A CA 1
ATOM 804 C C . VAL A 1 105 ? -20.234 -8.375 -3.605 1 94.62 105 VAL A C 1
ATOM 806 O O . VAL A 1 105 ? -19.969 -9.156 -4.52 1 94.62 105 VAL A O 1
ATOM 809 N N . GLU A 1 106 ? -21.156 -8.57 -2.76 1 92.94 106 GLU A N 1
ATOM 810 C CA . GLU A 1 106 ? -22.203 -9.578 -2.918 1 92.94 106 GLU A CA 1
ATOM 811 C C . GLU A 1 106 ? -23.594 -8.977 -2.723 1 92.94 106 GLU A C 1
ATOM 813 O O . GLU A 1 106 ? -23.875 -8.391 -1.679 1 92.94 106 GLU A O 1
ATOM 818 N N . GLY A 1 107 ? -24.5 -9.094 -3.691 1 91.12 107 GLY A N 1
ATOM 819 C CA . GLY A 1 107 ? -25.859 -8.562 -3.6 1 91.12 107 GLY A CA 1
ATOM 820 C C . GLY A 1 107 ? -25.891 -7.059 -3.396 1 91.12 107 GLY A C 1
ATOM 821 O O . GLY A 1 107 ? -26.656 -6.551 -2.582 1 91.12 107 GLY A O 1
ATOM 822 N N . GLY A 1 108 ? -24.922 -6.348 -3.9 1 89.81 108 GLY A N 1
ATOM 823 C CA . GLY A 1 108 ? -24.891 -4.898 -3.852 1 89.81 108 GLY A CA 1
ATOM 824 C C . GLY A 1 108 ? -24.281 -4.355 -2.572 1 89.81 108 GLY A C 1
ATOM 825 O O . GLY A 1 108 ? -24.188 -3.143 -2.385 1 89.81 108 GLY A O 1
ATOM 826 N N . ARG A 1 109 ? -23.812 -5.285 -1.775 1 91.31 109 ARG A N 1
ATOM 827 C CA . ARG A 1 109 ? -23.219 -4.883 -0.509 1 91.31 109 ARG A CA 1
ATOM 828 C C . ARG A 1 109 ? -21.75 -5.301 -0.445 1 91.31 109 ARG A C 1
ATOM 830 O O . ARG A 1 109 ? -21.391 -6.383 -0.905 1 91.31 109 ARG A O 1
ATOM 837 N N . VAL A 1 110 ? -21 -4.406 0.146 1 94.5 110 VAL A N 1
ATOM 838 C CA . VAL A 1 110 ? -19.609 -4.77 0.384 1 94.5 110 VAL A CA 1
ATOM 839 C C . VAL A 1 110 ? -19.531 -5.77 1.532 1 94.5 110 VAL A C 1
ATOM 841 O O . VAL A 1 110 ? -19.969 -5.48 2.65 1 94.5 110 VAL A O 1
ATOM 844 N N . VAL A 1 111 ? -18.969 -6.934 1.242 1 93.69 111 VAL A N 1
ATOM 845 C CA . VAL A 1 111 ? -18.922 -7.977 2.264 1 93.69 111 VAL A CA 1
ATOM 846 C C . VAL A 1 111 ? -17.484 -8.141 2.771 1 93.69 111 VAL A C 1
ATOM 848 O O . VAL A 1 111 ? -17.234 -8.922 3.697 1 93.69 111 VAL A O 1
ATOM 851 N N . GLY A 1 112 ? -16.531 -7.441 2.156 1 94.94 112 GLY A N 1
ATOM 852 C CA . GLY A 1 112 ? -15.141 -7.48 2.559 1 94.94 112 GLY A CA 1
ATOM 853 C C . GLY A 1 112 ? -14.227 -6.703 1.628 1 94.94 112 GLY A C 1
ATOM 854 O O . GLY A 1 112 ? -14.68 -6.156 0.619 1 94.94 112 GLY A O 1
ATOM 855 N N . VAL A 1 113 ? -13.055 -6.551 1.967 1 96.12 113 VAL A N 1
ATOM 856 C CA . VAL A 1 113 ? -12.008 -5.973 1.132 1 96.12 113 VAL A CA 1
ATOM 857 C C . VAL A 1 113 ? -10.812 -6.922 1.063 1 96.12 113 VAL A C 1
ATOM 859 O O . VAL A 1 113 ? -10.391 -7.469 2.084 1 96.12 113 VAL A O 1
ATOM 862 N N . ILE A 1 114 ? -10.352 -7.199 -0.11 1 95.88 114 ILE A N 1
ATOM 863 C CA . ILE A 1 114 ? -9.148 -8.008 -0.29 1 95.88 114 ILE A CA 1
ATOM 864 C C . ILE A 1 114 ? -7.98 -7.109 -0.699 1 95.88 114 ILE A C 1
ATOM 866 O O . ILE A 1 114 ? -8.148 -6.195 -1.51 1 95.88 114 ILE A O 1
ATOM 870 N N . SER A 1 115 ? -6.832 -7.336 -0.077 1 96.25 115 SER A N 1
ATOM 871 C CA . SER A 1 115 ? -5.648 -6.539 -0.384 1 96.25 115 SER A CA 1
ATOM 872 C C . SER A 1 115 ? -4.668 -7.32 -1.251 1 96.25 115 SER A C 1
ATOM 874 O O . SER A 1 115 ? -4.773 -8.539 -1.374 1 96.25 115 SER A O 1
ATOM 876 N N . ILE A 1 116 ? -3.76 -6.621 -1.834 1 97.5 116 ILE A N 1
ATOM 877 C CA . ILE A 1 116 ? -2.717 -7.227 -2.654 1 97.5 116 ILE A CA 1
ATOM 878 C C . ILE A 1 116 ? -1.875 -8.172 -1.803 1 97.5 116 ILE A C 1
ATOM 880 O O . ILE A 1 116 ? -1.391 -9.195 -2.293 1 97.5 116 ILE A O 1
ATOM 884 N N . ARG A 1 117 ? -1.742 -7.922 -0.51 1 96.56 117 ARG A N 1
ATOM 885 C CA . ARG A 1 117 ? -1.03 -8.82 0.392 1 96.56 117 ARG A CA 1
ATOM 886 C C . ARG A 1 117 ? -1.776 -10.141 0.547 1 96.56 117 ARG A C 1
ATOM 888 O O . ARG A 1 117 ? -1.164 -11.211 0.529 1 96.56 117 ARG A O 1
ATOM 895 N N . ASP A 1 118 ? -3.07 -10.031 0.719 1 94.94 118 ASP A N 1
ATOM 896 C CA . ASP A 1 118 ? -3.891 -11.234 0.825 1 94.94 118 ASP A CA 1
ATOM 897 C C . ASP A 1 118 ? -3.73 -12.117 -0.41 1 94.94 118 ASP A C 1
ATOM 899 O O . ASP A 1 118 ? -3.582 -13.336 -0.292 1 94.94 118 ASP A O 1
ATOM 903 N N . VAL A 1 119 ? -3.787 -11.445 -1.547 1 95.5 119 VAL A N 1
ATOM 904 C CA . VAL A 1 119 ? -3.736 -12.148 -2.822 1 95.5 119 VAL A CA 1
ATOM 905 C C . VAL A 1 119 ? -2.365 -12.805 -2.996 1 95.5 119 VAL A C 1
ATOM 907 O O . VAL A 1 119 ? -2.271 -13.977 -3.365 1 95.5 119 VAL A O 1
ATOM 910 N N . LEU A 1 120 ? -1.316 -12.055 -2.736 1 96.19 120 LEU A N 1
ATOM 911 C CA . LEU A 1 120 ? 0.03 -12.602 -2.873 1 96.19 120 LEU A CA 1
ATOM 912 C C . LEU A 1 120 ? 0.237 -13.781 -1.927 1 96.19 120 LEU A C 1
ATOM 914 O O . LEU A 1 120 ? 0.78 -14.812 -2.324 1 96.19 120 LEU A O 1
ATOM 918 N N . ARG A 1 121 ? -0.211 -13.625 -0.672 1 95.38 121 ARG A N 1
ATOM 919 C CA . ARG A 1 121 ? -0.099 -14.703 0.309 1 95.38 121 ARG A CA 1
ATOM 920 C C . ARG A 1 121 ? -0.805 -15.961 -0.178 1 95.38 121 ARG A C 1
ATOM 922 O O . ARG A 1 121 ? -0.255 -17.062 -0.089 1 95.38 121 ARG A O 1
ATOM 929 N N . ALA A 1 122 ? -1.977 -15.812 -0.686 1 94.31 122 ALA A N 1
ATOM 930 C CA . ALA A 1 122 ? -2.762 -16.953 -1.167 1 94.31 122 ALA A CA 1
ATOM 931 C C . ALA A 1 122 ? -2.082 -17.625 -2.354 1 94.31 122 ALA A C 1
ATOM 933 O O . ALA A 1 122 ? -2.08 -18.844 -2.461 1 94.31 122 ALA A O 1
ATOM 934 N N . LEU A 1 123 ? -1.562 -16.781 -3.273 1 92.56 123 LEU A N 1
ATOM 935 C CA . LEU A 1 123 ? -0.896 -17.328 -4.453 1 92.56 123 LEU A CA 1
ATOM 936 C C . LEU A 1 123 ? 0.345 -18.125 -4.059 1 92.56 123 LEU A C 1
ATOM 938 O O . LEU A 1 123 ? 0.653 -19.141 -4.676 1 92.56 123 LEU A O 1
ATOM 942 N N . LEU A 1 124 ? 1.062 -17.672 -3.051 1 91.12 124 LEU A N 1
ATOM 943 C CA . LEU A 1 124 ? 2.281 -18.328 -2.604 1 91.12 124 LEU A CA 1
ATOM 944 C C . LEU A 1 124 ? 1.955 -19.625 -1.867 1 91.12 124 LEU A C 1
ATOM 946 O O . LEU A 1 124 ? 2.756 -20.562 -1.867 1 91.12 124 LEU A O 1
ATOM 950 N N . THR A 1 125 ? 0.781 -19.656 -1.161 1 87.06 125 THR A N 1
ATOM 951 C CA . THR A 1 125 ? 0.383 -20.828 -0.405 1 87.06 125 THR A CA 1
ATOM 952 C C . THR A 1 125 ? -0.273 -21.859 -1.319 1 87.06 125 THR A C 1
ATOM 954 O O . THR A 1 125 ? -0.188 -23.062 -1.067 1 87.06 125 THR A O 1
ATOM 957 N N . SER A 1 126 ? -1.276 -21.375 -2.182 1 73.31 126 SER A N 1
ATOM 958 C CA . SER A 1 126 ? -1.935 -22.297 -3.104 1 73.31 126 SER A CA 1
ATOM 959 C C . SER A 1 126 ? -0.929 -22.953 -4.047 1 73.31 126 SER A C 1
ATOM 961 O O . SER A 1 126 ? -1.101 -24.094 -4.445 1 73.31 126 SER A O 1
ATOM 963 N N . GLU A 1 127 ? -0.23 -22.141 -4.816 1 57.56 127 GLU A N 1
ATOM 964 C CA . GLU A 1 127 ? 0.702 -22.641 -5.824 1 57.56 127 GLU A CA 1
ATOM 965 C C . GLU A 1 127 ? 1.915 -23.297 -5.168 1 57.56 127 GLU A C 1
ATOM 967 O O . GLU A 1 127 ? 2.689 -22.641 -4.48 1 57.56 127 GLU A O 1
ATOM 972 N N . ALA A 1 128 ? 1.59 -24.531 -4.555 1 46.06 128 ALA A N 1
ATOM 973 C CA . ALA A 1 128 ? 2.754 -25.406 -4.695 1 46.06 128 ALA A CA 1
ATOM 974 C C . ALA A 1 128 ? 3.432 -25.203 -6.047 1 46.06 128 ALA A C 1
ATOM 976 O O . ALA A 1 128 ? 2.83 -25.453 -7.094 1 46.06 128 ALA A O 1
ATOM 977 N N . PHE A 1 129 ? 4.039 -24 -6.461 1 39.41 129 PHE A N 1
ATOM 978 C CA . PHE A 1 129 ? 4.82 -24.016 -7.695 1 39.41 129 PHE A CA 1
ATOM 979 C C . PHE A 1 129 ? 5.195 -25.453 -8.07 1 39.41 129 PHE A C 1
ATOM 981 O O . PHE A 1 129 ? 5.676 -26.219 -7.23 1 39.41 129 PHE A O 1
ATOM 988 N N . PRO A 1 130 ? 4.57 -26.031 -9.195 1 34.84 130 PRO A N 1
ATOM 989 C CA . PRO A 1 130 ? 5.023 -27.359 -9.578 1 34.84 130 PRO A CA 1
ATOM 990 C C . PRO A 1 130 ? 6.535 -27.531 -9.469 1 34.84 130 PRO A C 1
ATOM 992 O O . PRO A 1 130 ? 7.277 -26.547 -9.555 1 34.84 130 PRO A O 1
ATOM 995 N N . MET B 1 1 ? 12.18 -23.359 -15.555 1 52.19 1 MET B N 1
ATOM 996 C CA . MET B 1 1 ? 11.477 -22.078 -15.523 1 52.19 1 MET B CA 1
ATOM 997 C C . MET B 1 1 ? 12.414 -20.953 -15.133 1 52.19 1 MET B C 1
ATOM 999 O O . MET B 1 1 ? 13.25 -21.109 -14.242 1 52.19 1 MET B O 1
ATOM 1003 N N . ARG B 1 2 ? 12.547 -19.969 -16.031 1 66.88 2 ARG B N 1
ATOM 1004 C CA . ARG B 1 2 ? 13.523 -18.906 -15.836 1 66.88 2 ARG B CA 1
ATOM 1005 C C . ARG B 1 2 ? 13.203 -18.094 -14.578 1 66.88 2 ARG B C 1
ATOM 1007 O O . ARG B 1 2 ? 12.055 -17.688 -14.375 1 66.88 2 ARG B O 1
ATOM 1014 N N . THR B 1 3 ? 14.172 -18.188 -13.617 1 84.94 3 THR B N 1
ATOM 1015 C CA . THR B 1 3 ? 14.023 -17.422 -12.383 1 84.94 3 THR B CA 1
ATOM 1016 C C . THR B 1 3 ? 14.297 -15.938 -12.625 1 84.94 3 THR B C 1
ATOM 1018 O O . THR B 1 3 ? 15.359 -15.57 -13.125 1 84.94 3 THR B O 1
ATOM 1021 N N . VAL B 1 4 ? 13.336 -15.07 -12.438 1 89.94 4 VAL B N 1
ATOM 1022 C CA . VAL B 1 4 ? 13.492 -13.625 -12.586 1 89.94 4 VAL B CA 1
ATOM 1023 C C . VAL B 1 4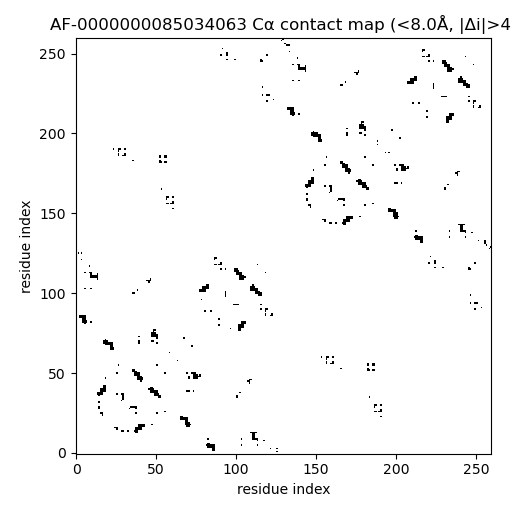 ? 14.211 -13.055 -11.359 1 89.94 4 VAL B C 1
ATOM 1025 O O . VAL B 1 4 ? 13.812 -13.32 -10.227 1 89.94 4 VAL B O 1
ATOM 1028 N N . ARG B 1 5 ? 15.312 -12.336 -11.648 1 93.94 5 ARG B N 1
ATOM 1029 C CA . ARG B 1 5 ? 16.078 -11.695 -10.578 1 93.94 5 ARG B CA 1
ATOM 1030 C C . ARG B 1 5 ? 15.664 -10.242 -10.406 1 93.94 5 ARG B C 1
ATOM 1032 O O . ARG B 1 5 ? 15.195 -9.602 -11.352 1 93.94 5 ARG B O 1
ATOM 1039 N N . LEU B 1 6 ? 15.867 -9.688 -9.172 1 95.38 6 LEU B N 1
ATOM 1040 C CA . LEU B 1 6 ? 15.391 -8.352 -8.836 1 95.38 6 LEU B CA 1
ATOM 1041 C C . LEU B 1 6 ? 16.094 -7.293 -9.68 1 95.38 6 LEU B C 1
ATOM 1043 O O . LEU B 1 6 ? 15.508 -6.262 -10.008 1 95.38 6 LEU B O 1
ATOM 1047 N N . ARG B 1 7 ? 17.328 -7.523 -10.078 1 93.25 7 ARG B N 1
ATOM 1048 C CA . ARG B 1 7 ? 18.078 -6.574 -10.898 1 93.25 7 ARG B CA 1
ATOM 1049 C C . ARG B 1 7 ? 17.344 -6.312 -12.219 1 93.25 7 ARG B C 1
ATOM 1051 O O . ARG B 1 7 ? 17.547 -5.27 -12.844 1 93.25 7 ARG B O 1
ATOM 1058 N N . GLU B 1 8 ? 16.531 -7.234 -12.68 1 92.62 8 GLU B N 1
ATOM 1059 C CA . GLU B 1 8 ? 15.773 -7.102 -13.914 1 92.62 8 GLU B CA 1
ATOM 1060 C C . GLU B 1 8 ? 14.594 -6.145 -13.75 1 92.62 8 GLU B C 1
ATOM 1062 O O . GLU B 1 8 ? 14.016 -5.684 -14.734 1 92.62 8 GLU B O 1
ATOM 1067 N N . LEU B 1 9 ? 14.172 -5.906 -12.469 1 92 9 LEU B N 1
ATOM 1068 C CA . LEU B 1 9 ? 13.016 -5.07 -12.188 1 92 9 LEU B CA 1
ATOM 1069 C C . LEU B 1 9 ? 13.438 -3.689 -11.703 1 92 9 LEU B C 1
ATOM 1071 O O . LEU B 1 9 ? 12.68 -2.725 -11.812 1 92 9 LEU B O 1
ATOM 1075 N N . VAL B 1 10 ? 14.523 -3.627 -10.93 1 85.69 10 VAL B N 1
ATOM 1076 C CA . VAL B 1 10 ? 14.93 -2.406 -10.242 1 85.69 10 VAL B CA 1
ATOM 1077 C C . VAL B 1 10 ? 15.539 -1.426 -11.242 1 85.69 10 VAL B C 1
ATOM 1079 O O . VAL B 1 10 ? 16.344 -1.812 -12.086 1 85.69 10 VAL B O 1
ATOM 1082 N N . ARG B 1 11 ? 14.891 -0.266 -11.203 1 74 11 ARG B N 1
ATOM 1083 C CA . ARG B 1 11 ? 15.422 0.808 -12.039 1 74 11 ARG B CA 1
ATOM 1084 C C . ARG B 1 11 ? 16.344 1.713 -11.234 1 74 11 ARG B C 1
ATOM 1086 O O . ARG B 1 11 ? 16.266 1.77 -10.008 1 74 11 ARG B O 1
ATOM 1093 N N . ASP B 1 12 ? 17.422 1.979 -11.711 1 65 12 ASP B N 1
ATOM 1094 C CA . ASP B 1 12 ? 18.5 2.781 -11.125 1 65 12 ASP B CA 1
ATOM 1095 C C . ASP B 1 12 ? 17.953 4.098 -10.57 1 65 12 ASP B C 1
ATOM 1097 O O . ASP B 1 12 ? 18.594 5.145 -10.719 1 65 12 ASP B O 1
ATOM 1101 N N . SER B 1 13 ? 16.719 4.02 -9.875 1 79.69 13 SER B N 1
ATOM 1102 C CA . SER B 1 13 ? 16.266 5.27 -9.273 1 79.69 13 SER B CA 1
ATOM 1103 C C . SER B 1 13 ? 15.617 5.023 -7.914 1 79.69 13 SER B C 1
ATOM 1105 O O . SER B 1 13 ? 14.805 4.109 -7.77 1 79.69 13 SER B O 1
ATOM 1107 N N . VAL B 1 14 ? 16.266 5.758 -6.887 1 91.94 14 VAL B N 1
ATOM 1108 C CA . VAL B 1 14 ? 15.766 5.66 -5.52 1 91.94 14 VAL B CA 1
ATOM 1109 C C . VAL B 1 14 ? 15.18 7.004 -5.086 1 91.94 14 VAL B C 1
ATOM 1111 O O . VAL B 1 14 ? 15.867 8.023 -5.133 1 91.94 14 VAL B O 1
ATOM 1114 N N . VAL B 1 15 ? 13.93 7.121 -4.82 1 97 15 VAL B N 1
ATOM 1115 C CA . VAL B 1 15 ? 13.352 8.297 -4.184 1 97 15 VAL B CA 1
ATOM 1116 C C . VAL B 1 15 ? 13.742 8.328 -2.709 1 97 15 VAL B C 1
ATOM 1118 O O . VAL B 1 15 ? 13.43 7.406 -1.956 1 97 15 VAL B O 1
ATOM 1121 N N . SER B 1 16 ? 14.508 9.344 -2.309 1 97.19 16 SER B N 1
ATOM 1122 C CA . SER B 1 16 ? 15.062 9.359 -0.958 1 97.19 16 SER B CA 1
ATOM 1123 C C . SER B 1 16 ? 14.984 10.75 -0.34 1 97.19 16 SER B C 1
ATOM 1125 O O . SER B 1 16 ? 14.773 11.734 -1.047 1 97.19 16 SER B O 1
ATOM 1127 N N . CYS B 1 17 ? 15 10.844 0.937 1 97.94 17 CYS B N 1
ATOM 1128 C CA . CYS B 1 17 ? 15.195 12.023 1.77 1 97.94 17 CYS B CA 1
ATOM 1129 C C . CYS B 1 17 ? 16.312 11.805 2.777 1 97.94 17 CYS B C 1
ATOM 1131 O O . CYS B 1 17 ? 16.734 10.664 2.998 1 97.94 17 CYS B O 1
ATOM 1133 N N . TYR B 1 18 ? 16.781 12.883 3.314 1 97.88 18 TYR B N 1
ATOM 1134 C CA . TYR B 1 18 ? 17.797 12.766 4.355 1 97.88 18 TYR B CA 1
ATOM 1135 C C . TYR B 1 18 ? 17.156 12.812 5.742 1 97.88 18 TYR B C 1
ATOM 1137 O O . TYR B 1 18 ? 16.047 13.297 5.906 1 97.88 18 TYR B O 1
ATOM 1145 N N . VAL B 1 19 ? 17.891 12.242 6.781 1 97.38 19 VAL B N 1
ATOM 1146 C CA . VAL B 1 19 ? 17.406 12.078 8.148 1 97.38 19 VAL B CA 1
ATOM 1147 C C . VAL B 1 19 ? 17 13.43 8.719 1 97.38 19 VAL B C 1
ATOM 1149 O O . VAL B 1 19 ? 16.109 13.508 9.57 1 97.38 19 VAL B O 1
ATOM 1152 N N . ASP B 1 20 ? 17.562 14.492 8.242 1 98 20 ASP B N 1
ATOM 1153 C CA . ASP B 1 20 ? 17.328 15.797 8.836 1 98 20 ASP B CA 1
ATOM 1154 C C . ASP B 1 20 ? 16.219 16.547 8.102 1 98 20 ASP B C 1
ATOM 1156 O O . ASP B 1 20 ? 15.82 17.641 8.508 1 98 20 ASP B O 1
ATOM 1160 N N . GLU B 1 21 ? 15.711 15.984 6.996 1 98.25 21 GLU B N 1
ATOM 1161 C CA . GLU B 1 21 ? 14.578 16.562 6.281 1 98.25 21 GLU B CA 1
ATOM 1162 C C . GLU B 1 21 ? 13.258 16.203 6.965 1 98.25 21 GLU B C 1
ATOM 1164 O O . GLU B 1 21 ? 13.172 15.195 7.668 1 98.25 21 GLU B O 1
ATOM 1169 N N . PRO B 1 22 ? 12.289 17.047 6.887 1 98.62 22 PRO B N 1
ATOM 1170 C CA . PRO B 1 22 ? 11.008 16.812 7.574 1 98.62 22 PRO B CA 1
ATOM 1171 C C . PRO B 1 22 ? 10.148 15.758 6.895 1 98.62 22 PRO B C 1
ATOM 1173 O O . PRO B 1 22 ? 10.352 15.461 5.715 1 98.62 22 PRO B O 1
ATOM 1176 N N . VAL B 1 23 ? 9.164 15.234 7.602 1 98.56 23 VAL B N 1
ATOM 1177 C CA . VAL B 1 23 ? 8.211 14.234 7.121 1 98.56 23 VAL B CA 1
ATOM 1178 C C . VAL B 1 23 ? 7.508 14.75 5.867 1 98.56 23 VAL B C 1
ATOM 1180 O O . VAL B 1 23 ? 7.262 13.992 4.926 1 98.56 23 VAL B O 1
ATOM 1183 N N . GLU B 1 24 ? 7.223 16.047 5.785 1 98.56 24 GLU B N 1
ATOM 1184 C CA . GLU B 1 24 ? 6.492 16.609 4.656 1 98.56 24 GLU B CA 1
ATOM 1185 C C . GLU B 1 24 ? 7.289 16.484 3.361 1 98.56 24 GLU B C 1
ATOM 1187 O O . GLU B 1 24 ? 6.711 16.406 2.275 1 98.56 24 GLU B O 1
ATOM 1192 N N . CYS B 1 25 ? 8.617 16.453 3.484 1 98.25 25 CYS B N 1
ATOM 1193 C CA . CYS B 1 25 ? 9.453 16.203 2.314 1 98.25 25 CYS B CA 1
ATOM 1194 C C . CYS B 1 25 ? 9.172 14.828 1.724 1 98.25 25 CYS B C 1
ATOM 1196 O O . CYS B 1 25 ? 9.008 14.688 0.51 1 98.25 25 CYS B O 1
ATOM 1198 N N . ALA B 1 26 ? 9.133 13.859 2.607 1 98.5 26 ALA B N 1
ATOM 1199 C CA . ALA B 1 26 ? 8.852 12.5 2.164 1 98.5 26 ALA B CA 1
ATOM 1200 C C . ALA B 1 26 ? 7.465 12.406 1.532 1 98.5 26 ALA B C 1
ATOM 1202 O O . ALA B 1 26 ? 7.293 11.773 0.487 1 98.5 26 ALA B O 1
ATOM 1203 N N . VAL B 1 27 ? 6.477 13.039 2.105 1 98.81 27 VAL B N 1
ATOM 1204 C CA . VAL B 1 27 ? 5.109 13.031 1.597 1 98.81 27 VAL B CA 1
ATOM 1205 C C . VAL B 1 27 ? 5.07 13.664 0.21 1 98.81 27 VAL B C 1
ATOM 1207 O O . VAL B 1 27 ? 4.477 13.109 -0.719 1 98.81 27 VAL B O 1
ATOM 1210 N N . ALA B 1 28 ? 5.746 14.797 0.069 1 98.81 28 ALA B N 1
ATOM 1211 C CA . ALA B 1 28 ? 5.789 15.508 -1.206 1 98.81 28 ALA B CA 1
ATOM 1212 C C . ALA B 1 28 ? 6.434 14.648 -2.291 1 98.81 28 ALA B C 1
ATOM 1214 O O . ALA B 1 28 ? 5.945 14.594 -3.422 1 98.81 28 ALA B O 1
ATOM 1215 N N . LYS B 1 29 ? 7.473 13.992 -1.963 1 98.56 29 LYS B N 1
ATOM 1216 C CA . LYS B 1 29 ? 8.195 13.188 -2.941 1 98.56 29 LYS B CA 1
ATOM 1217 C C . LYS B 1 29 ? 7.398 11.938 -3.312 1 98.56 29 LYS B C 1
ATOM 1219 O O . LYS B 1 29 ? 7.395 11.516 -4.473 1 98.56 29 LYS B O 1
ATOM 1224 N N . MET B 1 30 ? 6.75 11.281 -2.279 1 98.38 30 MET B N 1
ATOM 1225 C CA . MET B 1 30 ? 5.887 10.148 -2.592 1 98.38 30 MET B CA 1
ATOM 1226 C C . MET B 1 30 ? 4.809 10.539 -3.592 1 98.38 30 MET B C 1
ATOM 1228 O O . MET B 1 30 ? 4.574 9.836 -4.574 1 98.38 30 MET B O 1
ATOM 1232 N N . TYR B 1 31 ? 4.246 11.711 -3.367 1 98.5 31 TYR B N 1
ATOM 1233 C CA . TYR B 1 31 ? 3.166 12.188 -4.227 1 98.5 31 TYR B CA 1
ATOM 1234 C C . TYR B 1 31 ? 3.684 12.523 -5.621 1 98.5 31 TYR B C 1
ATOM 1236 O O . TYR B 1 31 ? 3.127 12.062 -6.621 1 98.5 31 TYR B O 1
ATOM 1244 N N . ALA B 1 32 ? 4.754 13.227 -5.711 1 97.94 32 ALA B N 1
ATOM 1245 C CA . ALA B 1 32 ?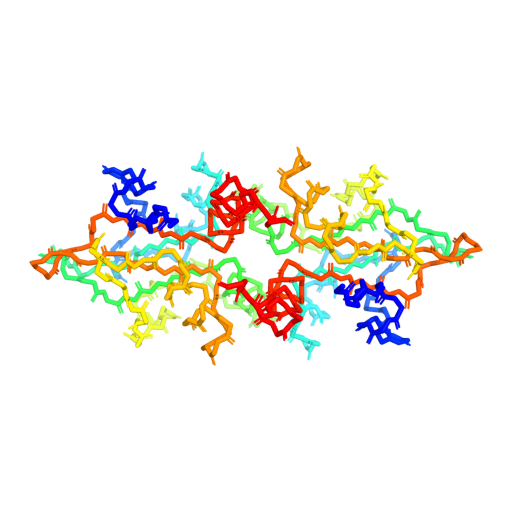 5.309 13.688 -6.98 1 97.94 32 ALA B CA 1
ATOM 1246 C C . ALA B 1 32 ? 5.797 12.516 -7.824 1 97.94 32 ALA B C 1
ATOM 1248 O O . ALA B 1 32 ? 5.609 12.492 -9.039 1 97.94 32 ALA B O 1
ATOM 1249 N N . ALA B 1 33 ? 6.406 11.531 -7.195 1 96.5 33 ALA B N 1
ATOM 1250 C CA . ALA B 1 33 ? 7.016 10.414 -7.91 1 96.5 33 ALA B CA 1
ATOM 1251 C C . ALA B 1 33 ? 6.039 9.25 -8.039 1 96.5 33 ALA B C 1
ATOM 1253 O O . ALA B 1 33 ? 6.34 8.242 -8.688 1 96.5 33 ALA B O 1
ATOM 1254 N N . ASN B 1 34 ? 4.871 9.359 -7.383 1 95.94 34 ASN B N 1
ATOM 1255 C CA . ASN B 1 34 ? 3.859 8.305 -7.371 1 95.94 34 ASN B CA 1
ATOM 1256 C C . ASN B 1 34 ? 4.434 6.98 -6.867 1 95.94 34 ASN B C 1
ATOM 1258 O O . ASN B 1 34 ? 4.289 5.949 -7.523 1 95.94 34 ASN B O 1
ATOM 1262 N N . VAL B 1 35 ? 5.082 7.074 -5.707 1 96.38 35 VAL B N 1
ATOM 1263 C CA . VAL B 1 35 ? 5.625 5.895 -5.043 1 96.38 35 VAL B CA 1
ATOM 1264 C C . VAL B 1 35 ? 5.07 5.793 -3.625 1 96.38 35 VAL B C 1
ATOM 1266 O O . VAL B 1 35 ? 4.594 6.785 -3.068 1 96.38 35 VAL B O 1
ATOM 1269 N N . GLY B 1 36 ? 5.094 4.57 -3.043 1 97.06 36 GLY B N 1
ATOM 1270 C CA . GLY B 1 36 ? 4.484 4.332 -1.742 1 97.06 36 GLY B CA 1
ATOM 1271 C C . GLY B 1 36 ? 5.48 4.395 -0.599 1 97.06 36 GLY B C 1
ATOM 1272 O O . GLY B 1 36 ? 5.129 4.129 0.552 1 97.06 36 GLY B O 1
ATOM 1273 N N . SER B 1 37 ? 6.766 4.699 -0.952 1 96.81 37 SER B N 1
ATOM 1274 C CA . SER B 1 37 ? 7.785 4.777 0.088 1 96.81 37 SER B CA 1
ATOM 1275 C C . SER B 1 37 ? 8.93 5.695 -0.328 1 96.81 37 SER B C 1
ATOM 1277 O O . SER B 1 37 ? 9.117 5.969 -1.517 1 96.81 37 SER B O 1
ATOM 1279 N N . VAL B 1 38 ? 9.648 6.188 0.655 1 97.38 38 VAL B N 1
ATOM 1280 C CA . VAL B 1 38 ? 10.867 6.973 0.492 1 97.38 38 VAL B CA 1
ATOM 1281 C C . VAL B 1 38 ? 11.961 6.426 1.412 1 97.38 38 VAL B C 1
ATOM 1283 O O . VAL B 1 38 ? 11.727 6.211 2.604 1 97.38 38 VAL B O 1
ATOM 1286 N N . VAL B 1 39 ? 13.117 6.141 0.811 1 97.06 39 VAL B N 1
ATOM 1287 C CA . VAL B 1 39 ? 14.25 5.719 1.622 1 97.06 39 VAL B CA 1
ATOM 1288 C C . VAL B 1 39 ? 14.844 6.926 2.344 1 97.06 39 VAL B C 1
ATOM 1290 O O . VAL B 1 39 ? 14.992 8 1.754 1 97.06 39 VAL B O 1
ATOM 1293 N N . VAL B 1 40 ? 15.055 6.75 3.6 1 97.56 40 VAL B N 1
ATOM 1294 C CA . VAL B 1 40 ? 15.688 7.801 4.395 1 97.56 40 VAL B CA 1
ATOM 1295 C C . VAL B 1 40 ? 17.188 7.523 4.52 1 97.56 40 VAL B C 1
ATOM 1297 O O . VAL B 1 40 ? 17.594 6.43 4.918 1 97.56 40 VAL B O 1
ATOM 1300 N N . LEU B 1 41 ? 17.969 8.516 4.156 1 96.12 41 LEU B N 1
ATOM 1301 C CA . LEU B 1 41 ? 19.406 8.352 4.121 1 96.12 41 LEU B CA 1
ATOM 1302 C C . LEU B 1 41 ? 20.094 9.25 5.145 1 96.12 41 LEU B C 1
ATOM 1304 O O . LEU B 1 41 ? 19.609 10.344 5.441 1 96.12 41 LEU B O 1
ATOM 1308 N N . GLU B 1 42 ? 21.172 8.703 5.652 1 95 42 GLU B N 1
ATOM 1309 C CA . GLU B 1 42 ? 22.125 9.594 6.316 1 95 42 GLU B CA 1
ATOM 1310 C C . GLU B 1 42 ? 22.797 10.523 5.312 1 95 42 GLU B C 1
ATOM 1312 O O . GLU B 1 42 ? 22.734 10.297 4.105 1 95 42 GLU B O 1
ATOM 1317 N N . ARG B 1 43 ? 23.5 11.5 5.789 1 94.5 43 ARG B N 1
ATOM 1318 C CA . ARG B 1 43 ? 24.141 12.453 4.898 1 94.5 43 ARG B CA 1
ATOM 1319 C C . ARG B 1 43 ? 25.297 11.805 4.141 1 94.5 43 ARG B C 1
ATOM 1321 O O . ARG B 1 43 ? 25.641 12.227 3.031 1 94.5 43 ARG B O 1
ATOM 1328 N N . ASP B 1 44 ? 25.766 10.734 4.648 1 92.06 44 ASP B N 1
ATOM 1329 C CA . ASP B 1 44 ? 26.875 10.062 3.988 1 92.06 44 ASP B CA 1
ATOM 1330 C C . ASP B 1 44 ? 26.375 9.039 2.969 1 92.06 44 ASP B C 1
ATOM 1332 O O . ASP B 1 44 ? 27.188 8.344 2.34 1 92.06 44 ASP B O 1
ATOM 1336 N N . GLY B 1 45 ? 25.062 8.883 2.832 1 90.38 45 GLY B N 1
ATOM 1337 C CA . GLY B 1 45 ? 24.5 8.031 1.8 1 90.38 45 GLY B CA 1
ATOM 1338 C C . GLY B 1 45 ? 24.062 6.668 2.32 1 90.38 45 GLY B C 1
ATOM 1339 O O . GLY B 1 45 ? 23.422 5.895 1.603 1 90.38 45 GLY B O 1
ATOM 1340 N N . ARG B 1 46 ? 24.359 6.387 3.586 1 91.75 46 ARG B N 1
ATOM 1341 C CA . ARG B 1 46 ? 23.953 5.113 4.168 1 91.75 46 ARG B CA 1
ATOM 1342 C C . ARG B 1 46 ? 22.453 5.102 4.461 1 91.75 46 ARG B C 1
ATOM 1344 O O . ARG B 1 46 ? 21.891 6.105 4.91 1 91.75 46 ARG B O 1
ATOM 1351 N N . PRO B 1 47 ? 21.859 3.961 4.215 1 93.94 47 PRO B N 1
ATOM 1352 C CA . PRO B 1 47 ? 20.422 3.895 4.539 1 93.94 47 PRO B CA 1
ATOM 1353 C C . PRO B 1 47 ? 20.156 3.99 6.039 1 93.94 47 PRO B C 1
ATOM 1355 O O . PRO B 1 47 ? 20.797 3.291 6.832 1 93.94 47 PRO B O 1
ATOM 1358 N N . ALA B 1 48 ? 19.266 4.891 6.434 1 94.81 48 ALA B N 1
ATOM 1359 C CA . ALA B 1 48 ? 18.906 5.082 7.836 1 94.81 48 ALA B CA 1
ATOM 1360 C C . ALA B 1 48 ? 17.516 4.5 8.125 1 94.81 48 ALA B C 1
ATOM 1362 O O . ALA B 1 48 ? 17.156 4.27 9.281 1 94.81 48 ALA B O 1
ATOM 1363 N N . GLY B 1 49 ? 16.719 4.297 7.117 1 95.81 49 GLY B N 1
ATOM 1364 C CA . GLY B 1 49 ? 15.367 3.77 7.281 1 95.81 49 GLY B CA 1
ATOM 1365 C C . GLY B 1 49 ? 14.492 3.979 6.059 1 95.81 49 GLY B C 1
ATOM 1366 O O . GLY B 1 49 ? 15 4.129 4.945 1 95.81 49 GLY B O 1
ATOM 1367 N N . ILE B 1 50 ? 13.258 3.865 6.25 1 96.94 50 ILE B N 1
ATOM 1368 C CA . ILE B 1 50 ? 12.281 4.027 5.18 1 96.94 50 ILE B CA 1
ATOM 1369 C C . ILE B 1 50 ? 10.969 4.555 5.754 1 96.94 50 ILE B C 1
ATOM 1371 O O . ILE B 1 50 ? 10.602 4.219 6.883 1 96.94 50 ILE B O 1
ATOM 1375 N N . ILE B 1 51 ? 10.328 5.469 5.105 1 97.06 51 ILE B N 1
ATOM 1376 C CA . ILE B 1 51 ? 8.977 5.918 5.438 1 97.06 51 ILE B CA 1
ATOM 1377 C C . ILE B 1 51 ? 8.008 5.504 4.328 1 97.06 51 ILE B C 1
ATOM 1379 O O . ILE B 1 51 ? 8.328 5.617 3.143 1 97.06 51 ILE B O 1
ATOM 1383 N N . THR B 1 52 ? 6.848 4.934 4.703 1 97.12 52 THR B N 1
ATOM 1384 C CA . THR B 1 52 ? 5.871 4.41 3.754 1 97.12 52 THR B CA 1
ATOM 1385 C C . THR B 1 52 ? 4.543 5.148 3.883 1 97.12 52 THR B C 1
ATOM 1387 O O . THR B 1 52 ? 4.367 5.969 4.785 1 97.12 52 THR B O 1
ATOM 1390 N N . GLU B 1 53 ? 3.633 4.863 2.908 1 97.94 53 GLU B N 1
ATOM 1391 C CA . GLU B 1 53 ? 2.277 5.398 2.988 1 97.94 53 GLU B CA 1
ATOM 1392 C C . GLU B 1 53 ? 1.614 5.031 4.312 1 97.94 53 GLU B C 1
ATOM 1394 O O . GLU B 1 53 ? 0.905 5.844 4.906 1 97.94 53 GLU B O 1
ATOM 1399 N N . ARG B 1 54 ? 1.898 3.846 4.805 1 97 54 ARG B N 1
ATOM 1400 C CA . ARG B 1 54 ? 1.362 3.406 6.086 1 97 54 ARG B CA 1
ATOM 1401 C C . ARG B 1 54 ? 1.883 4.277 7.227 1 97 54 ARG B C 1
ATOM 1403 O O . ARG B 1 54 ? 1.141 4.605 8.156 1 97 54 ARG B O 1
ATOM 1410 N N . ASP B 1 55 ? 3.098 4.59 7.195 1 96.81 55 ASP B N 1
ATOM 1411 C CA . ASP B 1 55 ? 3.668 5.477 8.203 1 96.81 55 ASP B CA 1
ATOM 1412 C C . ASP B 1 55 ? 2.977 6.836 8.195 1 96.81 55 ASP B C 1
ATOM 1414 O O . ASP B 1 55 ? 2.744 7.43 9.258 1 96.81 55 ASP B O 1
ATOM 1418 N N . VAL B 1 56 ? 2.727 7.344 6.949 1 98.25 56 VAL B N 1
ATOM 1419 C CA . VAL B 1 56 ? 2.066 8.641 6.84 1 98.25 56 VAL B CA 1
ATOM 1420 C C . VAL B 1 56 ? 0.697 8.578 7.516 1 98.25 56 VAL B C 1
ATOM 1422 O O . VAL B 1 56 ? 0.332 9.484 8.273 1 98.25 56 VAL B O 1
ATOM 1425 N N . VAL B 1 57 ? -0.047 7.516 7.285 1 98.62 57 VAL B N 1
ATOM 1426 C CA . VAL B 1 57 ? -1.343 7.344 7.934 1 98.62 57 VAL B CA 1
ATOM 1427 C C . VAL B 1 57 ? -1.17 7.367 9.453 1 98.62 57 VAL B C 1
ATOM 1429 O O . VAL B 1 57 ? -1.899 8.07 10.156 1 98.62 57 VAL B O 1
ATOM 1432 N N . ARG B 1 58 ? -0.207 6.617 9.953 1 97.94 58 ARG B N 1
ATOM 1433 C CA . ARG B 1 58 ? 0.052 6.547 11.383 1 97.94 58 ARG B CA 1
ATOM 1434 C C . ARG B 1 58 ? 0.397 7.922 11.945 1 97.94 58 ARG B C 1
ATOM 1436 O O . ARG B 1 58 ? -0.139 8.328 12.977 1 97.94 58 ARG B O 1
ATOM 1443 N N . LEU B 1 59 ? 1.271 8.641 11.273 1 98.25 59 LEU B N 1
ATOM 1444 C CA . LEU B 1 59 ? 1.728 9.938 11.742 1 98.25 59 LEU B CA 1
ATOM 1445 C C . LEU B 1 59 ? 0.58 10.945 11.766 1 98.25 59 LEU B C 1
ATOM 1447 O O . LEU B 1 59 ? 0.461 11.742 12.695 1 98.25 59 LEU B O 1
ATOM 1451 N N . VAL B 1 60 ? -0.255 10.922 10.703 1 98.5 60 VAL B N 1
ATOM 1452 C CA . VAL B 1 60 ? -1.41 11.812 10.625 1 98.5 60 VAL B CA 1
ATOM 1453 C C . VAL B 1 60 ? -2.408 11.453 11.727 1 98.5 60 VAL B C 1
ATOM 1455 O O . VAL B 1 60 ? -2.928 12.336 12.414 1 98.5 60 VAL B O 1
ATOM 1458 N N . ALA B 1 61 ? -2.654 10.18 11.93 1 98.56 61 ALA B N 1
ATOM 1459 C CA . ALA B 1 61 ? -3.58 9.719 12.961 1 98.56 61 ALA B CA 1
ATOM 1460 C C . ALA B 1 61 ? -3.119 10.156 14.344 1 98.56 61 ALA B C 1
ATOM 1462 O O . ALA B 1 61 ? -3.941 10.5 15.195 1 98.56 61 ALA B O 1
ATOM 1463 N N . GLN B 1 62 ? -1.851 10.141 14.555 1 98.19 62 GLN B N 1
ATOM 1464 C CA . GLN B 1 62 ? -1.275 10.492 15.844 1 98.19 62 GLN B CA 1
ATOM 1465 C C . GLN B 1 62 ? -1.037 11.992 15.961 1 98.19 62 GLN B C 1
ATOM 1467 O O . GLN B 1 62 ? -0.478 12.461 16.953 1 98.19 62 GLN B O 1
ATOM 1472 N N . GLU B 1 63 ? -1.387 12.711 14.93 1 97.75 63 GLU B N 1
ATOM 1473 C CA . GLU B 1 63 ? -1.273 14.164 14.883 1 97.75 63 GLU B CA 1
ATOM 1474 C C . GLU B 1 63 ? 0.171 14.617 15.086 1 97.75 63 GLU B C 1
ATOM 1476 O O . GLU B 1 63 ? 0.43 15.602 15.789 1 97.75 63 GLU B O 1
ATOM 1481 N N . VAL B 1 64 ? 1.063 13.875 14.562 1 97.94 64 VAL B N 1
ATOM 1482 C CA . VAL B 1 64 ? 2.475 14.242 14.594 1 97.94 64 VAL B CA 1
ATOM 1483 C C . VAL B 1 64 ? 2.719 15.438 13.68 1 97.94 64 VAL B C 1
ATOM 1485 O O . VAL B 1 64 ? 2.188 15.492 12.562 1 97.94 64 VAL B O 1
ATOM 1488 N N . ASP B 1 65 ? 3.512 16.422 14.102 1 98.12 65 ASP B N 1
ATOM 1489 C CA . ASP B 1 65 ? 3.93 17.547 13.289 1 98.12 65 ASP B CA 1
ATOM 1490 C C . ASP B 1 65 ? 4.738 17.094 12.078 1 98.12 65 ASP B C 1
ATOM 1492 O O . ASP B 1 65 ? 5.777 16.438 12.227 1 98.12 65 ASP B O 1
ATOM 1496 N N . LEU B 1 66 ? 4.332 17.422 10.852 1 97.69 66 LEU B N 1
ATOM 1497 C CA . LEU B 1 66 ? 4.961 16.938 9.633 1 97.69 66 LEU B CA 1
ATOM 1498 C C . LEU B 1 66 ? 6.289 17.656 9.383 1 97.69 66 LEU B C 1
ATOM 1500 O O . LEU B 1 66 ? 7.035 17.281 8.477 1 97.69 66 LEU B O 1
ATOM 1504 N N . ARG B 1 67 ? 6.559 18.578 10.234 1 98.44 67 ARG B N 1
ATOM 1505 C CA . ARG B 1 67 ? 7.867 19.234 10.195 1 98.44 67 ARG B CA 1
ATOM 1506 C C . ARG B 1 67 ? 8.883 18.453 11.023 1 98.44 67 ARG B C 1
ATOM 1508 O O . ARG B 1 67 ? 10.07 18.766 11.016 1 98.44 67 ARG B O 1
ATOM 1515 N N . THR B 1 68 ? 8.422 17.359 11.688 1 98.31 68 THR B N 1
ATOM 1516 C CA . THR B 1 68 ? 9.312 16.484 12.445 1 98.31 68 THR B CA 1
ATOM 1517 C C . THR B 1 68 ? 10.367 15.859 11.531 1 98.31 68 THR B C 1
ATOM 1519 O O . THR B 1 68 ? 10.055 15.406 10.43 1 98.31 68 THR B O 1
ATOM 1522 N N . PRO B 1 69 ? 11.656 15.891 11.938 1 98.25 69 PRO B N 1
ATOM 1523 C CA . PRO B 1 69 ? 12.695 15.25 11.125 1 98.25 69 PRO B CA 1
ATOM 1524 C C . PRO B 1 69 ? 12.453 13.758 10.922 1 98.25 69 PRO B C 1
ATOM 1526 O O . PRO B 1 69 ? 12.023 13.07 11.852 1 98.25 69 PRO B O 1
ATOM 1529 N N . LEU B 1 70 ? 12.758 13.281 9.719 1 98.06 70 LEU B N 1
ATOM 1530 C CA . LEU B 1 70 ? 12.508 11.891 9.344 1 98.06 70 LEU B CA 1
ATOM 1531 C C . LEU B 1 70 ? 13.305 10.938 10.234 1 98.06 70 LEU B C 1
ATOM 1533 O O . LEU B 1 70 ? 12.844 9.836 10.531 1 98.06 70 LEU B O 1
ATOM 1537 N N . GLY B 1 71 ? 14.445 11.375 10.625 1 95.88 71 GLY B N 1
ATOM 1538 C CA . GLY B 1 71 ? 15.266 10.531 11.484 1 95.88 71 GLY B CA 1
ATOM 1539 C C . GLY B 1 71 ? 14.57 10.148 12.773 1 95.88 71 GLY B C 1
ATOM 1540 O O . GLY B 1 71 ? 14.93 9.148 13.406 1 95.88 71 GLY B O 1
ATOM 1541 N N . GLN B 1 72 ? 13.547 10.805 13.242 1 95.69 72 GLN B N 1
ATOM 1542 C CA . GLN B 1 72 ? 12.82 10.562 14.484 1 95.69 72 GLN B CA 1
ATOM 1543 C C . GLN B 1 72 ? 11.648 9.617 14.266 1 95.69 72 GLN B C 1
ATOM 1545 O O . GLN B 1 72 ? 11.078 9.094 15.227 1 95.69 72 GLN B O 1
ATOM 1550 N N . VAL B 1 73 ? 11.266 9.43 12.953 1 95.12 73 VAL B N 1
ATOM 1551 C CA . VAL B 1 73 ? 10.023 8.703 12.742 1 95.12 73 VAL B CA 1
ATOM 1552 C C . VAL B 1 73 ? 10.258 7.523 11.797 1 95.12 73 VAL B C 1
ATOM 1554 O O . VAL B 1 73 ? 9.422 6.629 11.688 1 95.12 73 VAL B O 1
ATOM 1557 N N . ALA B 1 74 ? 11.383 7.566 11.055 1 88.31 74 ALA B N 1
ATOM 1558 C CA . ALA B 1 74 ? 11.648 6.496 10.094 1 88.31 74 ALA B CA 1
ATOM 1559 C C . ALA B 1 74 ? 12.125 5.23 10.797 1 88.31 74 ALA B C 1
ATOM 1561 O O . ALA B 1 74 ? 12.82 5.305 11.812 1 88.31 74 ALA B O 1
ATOM 1562 N N . ARG B 1 75 ? 11.586 4.145 10.469 1 77.94 75 ARG B N 1
ATOM 1563 C CA . ARG B 1 75 ? 12.039 2.891 11.062 1 77.94 75 ARG B CA 1
ATOM 1564 C C . ARG B 1 75 ? 13.484 2.596 10.68 1 77.94 75 ARG B C 1
ATOM 1566 O O . ARG B 1 75 ? 13.914 2.914 9.57 1 77.94 75 ARG B O 1
ATOM 1573 N N . ARG B 1 76 ? 14.219 2.006 11.578 1 75.06 76 ARG B N 1
ATOM 1574 C CA . ARG B 1 76 ? 15.648 1.846 11.352 1 75.06 76 ARG B CA 1
ATOM 1575 C C . ARG B 1 76 ? 15.977 0.427 10.898 1 75.06 76 ARG B C 1
ATOM 1577 O O . ARG B 1 76 ? 16.938 0.213 10.156 1 75.06 76 ARG B O 1
ATOM 1584 N N . GLU B 1 77 ? 15.102 -0.543 11.258 1 83.94 77 GLU B N 1
ATOM 1585 C CA . GLU B 1 77 ? 15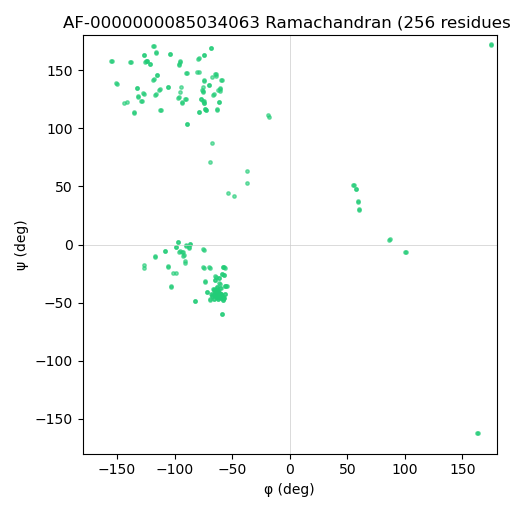.43 -1.884 10.781 1 83.94 77 GLU B CA 1
ATOM 1586 C C . GLU B 1 77 ? 14.812 -2.145 9.406 1 83.94 77 GLU B C 1
ATOM 1588 O O . GLU B 1 77 ? 13.609 -2.389 9.297 1 83.94 77 GLU B O 1
ATOM 1593 N N . LEU B 1 78 ? 15.719 -2.072 8.383 1 92.06 78 LEU B N 1
ATOM 1594 C CA . LEU B 1 78 ? 15.289 -2.262 7.004 1 92.06 78 LEU B CA 1
ATOM 1595 C C . LEU B 1 78 ? 15.375 -3.73 6.605 1 92.06 78 LEU B C 1
ATOM 1597 O O . LEU B 1 78 ? 16.391 -4.387 6.859 1 92.06 78 LEU B O 1
ATOM 1601 N N . VAL B 1 79 ? 14.359 -4.328 6.145 1 95.88 79 VAL B N 1
ATOM 1602 C CA . VAL B 1 79 ? 14.422 -5.578 5.391 1 95.88 79 VAL B CA 1
ATOM 1603 C C . VAL B 1 79 ? 14.836 -5.297 3.951 1 95.88 79 VAL B C 1
ATOM 1605 O O . VAL B 1 79 ? 14.148 -4.57 3.23 1 95.88 79 VAL B O 1
ATOM 1608 N N . THR B 1 80 ? 16.016 -5.777 3.568 1 96.5 80 THR B N 1
ATOM 1609 C CA . THR B 1 80 ? 16.547 -5.457 2.248 1 96.5 80 THR B CA 1
ATOM 1610 C C . THR B 1 80 ? 16.672 -6.719 1.396 1 96.5 80 THR B C 1
ATOM 1612 O O . THR B 1 80 ? 16.547 -7.832 1.907 1 96.5 80 THR B O 1
ATOM 1615 N N . ALA B 1 81 ? 16.844 -6.527 0.14 1 96.62 81 ALA B N 1
ATOM 1616 C CA . ALA B 1 81 ? 17.125 -7.605 -0.805 1 96.62 81 ALA B CA 1
ATOM 1617 C C . ALA B 1 81 ? 18.391 -7.32 -1.602 1 96.62 81 ALA B C 1
ATOM 1619 O O . ALA B 1 81 ? 18.828 -6.168 -1.695 1 96.62 81 ALA B O 1
ATOM 1620 N N . SER B 1 82 ? 18.984 -8.391 -2.111 1 96.38 82 SER B N 1
ATOM 1621 C CA . SER B 1 82 ? 20.078 -8.289 -3.082 1 96.38 82 SER B CA 1
ATOM 1622 C C . SER B 1 82 ? 19.531 -8.25 -4.508 1 96.38 82 SER B C 1
ATOM 1624 O O . SER B 1 82 ? 18.516 -8.883 -4.812 1 96.38 82 SER B O 1
ATOM 1626 N N . PRO B 1 83 ? 20.266 -7.496 -5.422 1 95.44 83 PRO B N 1
ATOM 1627 C CA . PRO B 1 83 ? 19.844 -7.512 -6.82 1 95.44 83 PRO B CA 1
ATOM 1628 C C . PRO B 1 83 ? 19.781 -8.922 -7.406 1 95.44 83 PRO B C 1
ATOM 1630 O O . PRO B 1 83 ? 19.047 -9.164 -8.367 1 95.44 83 PRO B O 1
ATOM 1633 N N . ASP B 1 84 ? 20.469 -9.852 -6.797 1 96 84 ASP B N 1
ATOM 1634 C CA . ASP B 1 84 ? 20.562 -11.203 -7.34 1 96 84 ASP B CA 1
ATOM 1635 C C . ASP B 1 84 ? 19.469 -12.102 -6.781 1 96 84 ASP B C 1
ATOM 1637 O O . ASP B 1 84 ? 19.297 -13.234 -7.234 1 96 84 ASP B O 1
ATOM 1641 N N . GLU B 1 85 ? 18.781 -11.625 -5.84 1 95.75 85 GLU B N 1
ATOM 1642 C CA . GLU B 1 85 ? 17.656 -12.367 -5.266 1 95.75 85 GLU B CA 1
ATOM 1643 C C . GLU B 1 85 ? 16.547 -12.555 -6.285 1 95.75 85 GLU B C 1
ATOM 1645 O O . GLU B 1 85 ? 16.344 -11.719 -7.168 1 95.75 85 GLU B O 1
ATOM 1650 N N . SER B 1 86 ? 15.828 -13.688 -6.207 1 95.44 86 SER B N 1
ATOM 1651 C CA . SER B 1 86 ? 14.719 -13.938 -7.121 1 95.44 86 SER B CA 1
ATOM 1652 C C . SER B 1 86 ? 13.461 -13.188 -6.695 1 95.44 86 SER B C 1
ATOM 1654 O O . SER B 1 86 ? 13.312 -12.844 -5.523 1 95.44 86 SER B O 1
ATOM 1656 N N . VAL B 1 87 ? 12.609 -13.031 -7.613 1 95.5 87 VAL B N 1
ATOM 1657 C CA . VAL B 1 87 ? 11.32 -12.391 -7.359 1 95.5 87 VAL B CA 1
ATOM 1658 C C . VAL B 1 87 ? 10.516 -13.227 -6.363 1 95.5 87 VAL B C 1
ATOM 1660 O O . VAL B 1 87 ? 9.852 -12.68 -5.48 1 95.5 87 VAL B O 1
ATOM 1663 N N . LEU B 1 88 ? 10.594 -14.516 -6.48 1 94.19 88 LEU B N 1
ATOM 1664 C CA . LEU B 1 88 ? 9.875 -15.391 -5.566 1 94.19 88 LEU B CA 1
ATOM 1665 C C . LEU B 1 88 ? 10.391 -15.234 -4.137 1 94.19 88 LEU B C 1
ATOM 1667 O O . LEU B 1 88 ? 9.602 -15.148 -3.193 1 94.19 88 LEU B O 1
ATOM 1671 N N . SER B 1 89 ? 11.703 -15.203 -4.008 1 95.56 89 SER B N 1
ATOM 1672 C CA . SER B 1 89 ? 12.305 -15 -2.689 1 95.56 89 SER B CA 1
ATOM 1673 C C . SER B 1 89 ? 11.867 -13.672 -2.084 1 95.56 89 SER B C 1
ATOM 1675 O O . SER B 1 89 ? 11.547 -13.602 -0.896 1 95.56 89 SER B O 1
ATOM 1677 N N . ALA B 1 90 ? 11.844 -12.633 -2.891 1 96.56 90 ALA B N 1
ATOM 1678 C CA . ALA B 1 90 ? 11.398 -11.312 -2.443 1 96.56 90 ALA B CA 1
ATOM 1679 C C . ALA B 1 90 ? 9.938 -11.359 -1.998 1 96.56 90 ALA B C 1
ATOM 1681 O O . ALA B 1 90 ? 9.578 -10.766 -0.975 1 96.56 90 ALA B O 1
ATOM 1682 N N . ALA B 1 91 ? 9.102 -12.086 -2.74 1 96.56 91 ALA B N 1
ATOM 1683 C CA . ALA B 1 91 ? 7.688 -12.219 -2.412 1 96.56 91 ALA B CA 1
ATOM 1684 C C . ALA B 1 91 ? 7.5 -12.883 -1.048 1 96.56 91 ALA B C 1
ATOM 1686 O O . ALA B 1 91 ? 6.715 -12.406 -0.225 1 96.56 91 ALA B O 1
ATOM 1687 N N . VAL B 1 92 ? 8.242 -13.898 -0.798 1 96.62 92 VAL B N 1
ATOM 1688 C CA . VAL B 1 92 ? 8.164 -14.633 0.461 1 96.62 92 VAL B CA 1
ATOM 1689 C C . VAL B 1 92 ? 8.594 -13.727 1.614 1 96.62 92 VAL B C 1
ATOM 1691 O O . VAL B 1 92 ? 7.93 -13.68 2.652 1 96.62 92 VAL B O 1
ATOM 1694 N N . LYS B 1 93 ? 9.641 -12.969 1.422 1 97.06 93 LYS B N 1
ATOM 1695 C CA . LYS B 1 93 ? 10.117 -12.039 2.443 1 97.06 93 LYS B CA 1
ATOM 1696 C C . LYS B 1 93 ? 9.062 -10.984 2.762 1 97.06 93 LYS B C 1
AT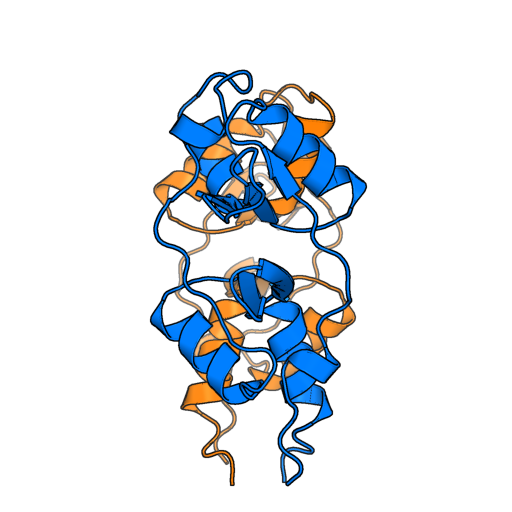OM 1698 O O . LYS B 1 93 ? 8.844 -10.648 3.926 1 97.06 93 LYS B O 1
ATOM 1703 N N . MET B 1 94 ? 8.398 -10.492 1.694 1 97.19 94 MET B N 1
ATOM 1704 C CA . MET B 1 94 ? 7.395 -9.453 1.894 1 97.19 94 MET B CA 1
ATOM 1705 C C . MET B 1 94 ? 6.219 -9.984 2.703 1 97.19 94 MET B C 1
ATOM 1707 O O . MET B 1 94 ? 5.723 -9.305 3.605 1 97.19 94 MET B O 1
ATOM 1711 N N . 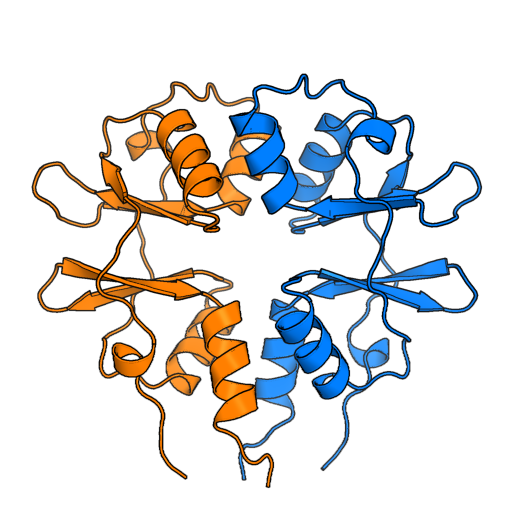VAL B 1 95 ? 5.785 -11.172 2.414 1 96.5 95 VAL B N 1
ATOM 1712 C CA . VAL B 1 95 ? 4.672 -11.773 3.133 1 96.5 95 VAL B CA 1
ATOM 1713 C C . VAL B 1 95 ? 5.086 -12.078 4.57 1 96.5 95 VAL B C 1
ATOM 1715 O O . VAL B 1 95 ? 4.359 -11.758 5.516 1 96.5 95 VAL B O 1
ATOM 1718 N N . GLU B 1 96 ? 6.293 -12.609 4.797 1 96.19 96 GLU B N 1
ATOM 1719 C CA . GLU B 1 96 ? 6.789 -13.016 6.105 1 96.19 96 GLU B CA 1
ATOM 1720 C C . GLU B 1 96 ? 6.969 -11.82 7.031 1 96.19 96 GLU B C 1
ATOM 1722 O O . GLU B 1 96 ? 6.688 -11.898 8.227 1 96.19 96 GLU B O 1
ATOM 1727 N N . HIS B 1 97 ? 7.426 -10.734 6.5 1 96 97 HIS B N 1
ATOM 1728 C CA . HIS B 1 97 ? 7.754 -9.57 7.316 1 96 97 HIS B CA 1
ATOM 1729 C C . HIS B 1 97 ? 6.629 -8.539 7.285 1 96 97 HIS B C 1
ATOM 1731 O O . HIS B 1 97 ? 6.727 -7.492 7.922 1 96 97 HIS B O 1
ATOM 1737 N N . ASN B 1 98 ? 5.566 -8.82 6.504 1 94.94 98 ASN B N 1
ATOM 1738 C CA . ASN B 1 98 ? 4.422 -7.926 6.375 1 94.94 98 ASN B CA 1
ATOM 1739 C C . ASN B 1 98 ? 4.844 -6.543 5.883 1 94.94 98 ASN B C 1
ATOM 1741 O O . ASN B 1 98 ? 4.477 -5.527 6.48 1 94.94 98 ASN B O 1
ATOM 1745 N N . ILE B 1 99 ? 5.699 -6.562 4.793 1 96.12 99 ILE B N 1
ATOM 1746 C CA . ILE B 1 99 ? 6.145 -5.312 4.188 1 96.12 99 ILE B CA 1
ATOM 1747 C C . ILE B 1 99 ? 5.742 -5.281 2.713 1 96.12 99 ILE B C 1
ATOM 1749 O O . ILE B 1 99 ? 5.602 -6.332 2.08 1 96.12 99 ILE B O 1
ATOM 1753 N N . ARG B 1 100 ? 5.605 -4.035 2.133 1 96.69 100 ARG B N 1
ATOM 1754 C CA . ARG B 1 100 ? 5.16 -3.895 0.751 1 96.69 100 ARG B CA 1
ATOM 1755 C C . ARG B 1 100 ? 6.242 -3.254 -0.112 1 96.69 100 ARG B C 1
ATOM 1757 O O . ARG B 1 100 ? 6.098 -3.17 -1.334 1 96.69 100 ARG B O 1
ATOM 1764 N N . HIS B 1 101 ? 7.254 -2.766 0.531 1 95.94 101 HIS B N 1
ATOM 1765 C CA . HIS B 1 101 ? 8.398 -2.146 -0.127 1 95.94 101 HIS B CA 1
ATOM 1766 C C . HIS B 1 101 ? 9.711 -2.674 0.443 1 95.94 101 HIS B C 1
ATOM 1768 O O . HIS B 1 101 ? 9.844 -2.84 1.658 1 95.94 101 HIS B O 1
ATOM 1774 N N . MET B 1 102 ? 10.578 -2.969 -0.434 1 96.19 102 MET B N 1
ATOM 1775 C CA . MET B 1 102 ? 11.867 -3.52 -0.012 1 96.19 102 MET B CA 1
ATOM 1776 C C . MET B 1 102 ? 13.016 -2.857 -0.763 1 96.19 102 MET B C 1
ATOM 1778 O O . MET B 1 102 ? 13.117 -2.975 -1.985 1 96.19 102 MET B O 1
ATOM 1782 N N . PRO B 1 103 ? 13.898 -2.088 -0.067 1 96.19 103 PRO B N 1
ATOM 1783 C CA . PRO B 1 103 ? 15.109 -1.577 -0.717 1 96.19 103 PRO B CA 1
ATOM 1784 C C . PRO B 1 103 ? 16.016 -2.691 -1.228 1 96.19 103 PRO B C 1
ATOM 1786 O O . PRO B 1 103 ? 16.172 -3.719 -0.562 1 96.19 103 PRO B O 1
ATOM 1789 N N . VAL B 1 104 ? 16.484 -2.555 -2.412 1 96.56 104 VAL B N 1
ATOM 1790 C CA . VAL B 1 104 ? 17.516 -3.418 -2.98 1 96.56 104 VAL B CA 1
ATOM 1791 C C . VAL B 1 104 ? 18.891 -2.793 -2.762 1 96.56 104 VAL B C 1
ATOM 1793 O O . VAL B 1 104 ? 19.125 -1.649 -3.16 1 96.56 104 VAL B O 1
ATOM 1796 N N . VAL B 1 105 ? 19.703 -3.535 -2.104 1 94.62 105 VAL B N 1
ATOM 1797 C CA . VAL B 1 105 ? 21 -2.994 -1.681 1 94.62 105 VAL B CA 1
ATOM 1798 C C . VAL B 1 105 ? 22.125 -3.756 -2.365 1 94.62 105 VAL B C 1
ATOM 1800 O O . VAL B 1 105 ? 22.094 -4.988 -2.443 1 94.62 105 VAL B O 1
ATOM 1803 N N . GLU B 1 106 ? 23 -3.031 -2.945 1 92.88 106 GLU B N 1
ATOM 1804 C CA . GLU B 1 106 ? 24.219 -3.547 -3.541 1 92.88 106 GLU B CA 1
ATOM 1805 C C . GLU B 1 106 ? 25.438 -2.768 -3.055 1 92.88 106 GLU B C 1
ATOM 1807 O O . GLU B 1 106 ? 25.5 -1.546 -3.205 1 92.88 106 GLU B O 1
ATOM 1812 N N . GLY B 1 107 ? 26.453 -3.422 -2.457 1 91 107 GLY B N 1
ATOM 1813 C CA . GLY B 1 107 ? 27.656 -2.773 -1.962 1 91 107 GLY B CA 1
ATOM 1814 C C . GLY B 1 107 ? 27.375 -1.726 -0.901 1 91 107 GLY B C 1
ATOM 1815 O O . GLY B 1 107 ? 27.953 -0.641 -0.921 1 91 107 GLY B O 1
ATOM 1816 N N . GLY B 1 108 ? 26.328 -1.882 -0.141 1 89.75 108 GLY B N 1
ATOM 1817 C CA . GLY B 1 108 ? 26 -0.995 0.966 1 89.75 108 GLY B CA 1
ATOM 1818 C C . GLY B 1 108 ? 25.188 0.206 0.547 1 89.75 108 GLY B C 1
ATOM 1819 O O . GLY B 1 108 ? 24.828 1.049 1.378 1 89.75 108 GLY B O 1
ATOM 1820 N N . ARG B 1 109 ? 24.844 0.194 -0.72 1 91.31 109 ARG B N 1
ATOM 1821 C CA . ARG B 1 109 ? 24.047 1.306 -1.237 1 91.31 109 ARG B CA 1
ATOM 1822 C C . ARG B 1 109 ? 22.703 0.824 -1.744 1 91.31 109 ARG B C 1
ATOM 1824 O O . ARG B 1 109 ? 22.594 -0.244 -2.352 1 91.31 109 ARG B O 1
ATOM 1831 N N . VAL B 1 110 ? 21.75 1.678 -1.477 1 94.5 110 VAL B N 1
ATOM 1832 C CA . VAL B 1 110 ? 20.438 1.378 -2.041 1 94.5 110 VAL B CA 1
ATOM 1833 C C . VAL B 1 110 ? 20.438 1.672 -3.541 1 94.5 110 VAL B C 1
ATOM 1835 O O . VAL B 1 110 ? 20.688 2.805 -3.955 1 94.5 110 VAL B O 1
ATOM 1838 N N . VAL B 1 111 ? 20.141 0.646 -4.336 1 93.62 111 VAL B N 1
ATOM 1839 C CA . VAL B 1 111 ? 20.203 0.826 -5.785 1 93.62 111 VAL B CA 1
ATOM 1840 C C . VAL B 1 111 ? 18.797 0.847 -6.367 1 93.62 111 VAL B C 1
ATOM 1842 O O . VAL B 1 111 ? 18.625 1.065 -7.566 1 93.62 111 VAL B O 1
ATOM 1845 N N . GLY B 1 112 ? 17.781 0.587 -5.516 1 94.88 112 GLY B N 1
ATOM 1846 C CA . GLY B 1 112 ? 16.391 0.609 -5.926 1 94.88 112 GLY B CA 1
ATOM 1847 C C . GLY B 1 112 ? 15.438 0.158 -4.836 1 94.88 112 GLY B C 1
ATOM 1848 O O . GLY B 1 112 ? 15.867 -0.218 -3.742 1 94.88 112 GLY B O 1
ATOM 1849 N N . VAL B 1 113 ? 14.227 0.278 -5.047 1 96.19 113 VAL B N 1
ATOM 1850 C CA . VAL B 1 113 ? 13.172 -0.243 -4.18 1 96.19 113 VAL B CA 1
ATOM 1851 C C . VAL B 1 113 ? 12.203 -1.091 -5 1 96.19 113 VAL B C 1
ATOM 1853 O O . VAL B 1 113 ? 11.797 -0.697 -6.098 1 96.19 113 VAL B O 1
ATOM 1856 N N . ILE B 1 114 ? 11.922 -2.26 -4.539 1 95.88 114 ILE B N 1
ATOM 1857 C CA . ILE B 1 114 ? 10.93 -3.113 -5.18 1 95.88 114 ILE B CA 1
ATOM 1858 C C . ILE B 1 114 ? 9.656 -3.139 -4.336 1 95.88 114 ILE B C 1
ATOM 1860 O O . ILE B 1 114 ? 9.719 -3.207 -3.107 1 95.88 114 ILE B O 1
ATOM 1864 N N . SER B 1 115 ? 8.516 -3.012 -5.008 1 96.25 115 SER B N 1
ATOM 1865 C CA . SER B 1 115 ? 7.23 -3.016 -4.309 1 96.25 115 SER B CA 1
ATOM 1866 C C . SER B 1 115 ? 6.508 -4.348 -4.484 1 96.25 115 SER B C 1
ATOM 1868 O O . SER B 1 115 ? 6.863 -5.141 -5.359 1 96.25 115 SER B O 1
ATOM 1870 N N . ILE B 1 116 ? 5.539 -4.566 -3.66 1 97.5 116 ILE B N 1
ATOM 1871 C CA . ILE B 1 116 ? 4.719 -5.77 -3.734 1 97.5 116 ILE B CA 1
ATOM 1872 C C . ILE B 1 116 ? 4 -5.82 -5.082 1 97.5 116 ILE B C 1
ATOM 1874 O O . ILE B 1 116 ? 3.773 -6.902 -5.629 1 97.5 116 ILE B O 1
ATOM 1878 N N . ARG B 1 117 ? 3.699 -4.688 -5.688 1 96.56 117 ARG B N 1
ATOM 1879 C CA . ARG B 1 117 ? 3.094 -4.645 -7.016 1 96.56 117 ARG B CA 1
ATOM 1880 C C . ARG B 1 117 ? 4.066 -5.152 -8.078 1 96.56 117 ARG B C 1
ATOM 1882 O O . ARG B 1 117 ? 3.682 -5.918 -8.969 1 96.56 117 ARG B O 1
ATOM 1889 N N . ASP B 1 118 ? 5.285 -4.699 -7.969 1 95 118 ASP B N 1
ATOM 1890 C CA . ASP B 1 118 ? 6.309 -5.164 -8.898 1 95 118 ASP B CA 1
ATOM 1891 C C . ASP B 1 118 ? 6.445 -6.684 -8.852 1 95 118 ASP B C 1
ATOM 1893 O O . ASP B 1 118 ? 6.531 -7.336 -9.898 1 95 118 ASP B O 1
ATOM 1897 N N . VAL B 1 119 ? 6.484 -7.168 -7.621 1 95.5 119 VAL B N 1
ATOM 1898 C CA . VAL B 1 119 ? 6.695 -8.594 -7.402 1 95.5 119 VAL B CA 1
ATOM 1899 C C . VAL B 1 119 ? 5.504 -9.383 -7.941 1 95.5 119 VAL B C 1
ATOM 1901 O O . VAL B 1 119 ? 5.68 -10.383 -8.648 1 95.5 119 VAL B O 1
ATOM 1904 N N . LEU B 1 120 ? 4.309 -8.945 -7.617 1 96.12 120 LEU B N 1
ATOM 1905 C CA . LEU B 1 120 ? 3.117 -9.641 -8.094 1 96.12 120 LEU B CA 1
ATOM 1906 C C . LEU B 1 120 ? 3.055 -9.625 -9.617 1 96.12 120 LEU B C 1
ATOM 1908 O O . LEU B 1 120 ? 2.77 -10.648 -10.242 1 96.12 120 LEU B O 1
ATOM 1912 N N . ARG B 1 121 ? 3.338 -8.461 -10.219 1 95.25 121 ARG B N 1
ATOM 1913 C CA . ARG B 1 121 ? 3.344 -8.344 -11.672 1 95.25 121 ARG B CA 1
ATOM 1914 C C . ARG B 1 121 ? 4.328 -9.328 -12.297 1 95.25 121 ARG B C 1
ATOM 1916 O O . ARG B 1 121 ? 3.998 -10.008 -13.273 1 95.25 121 ARG B O 1
ATOM 1923 N N . ALA B 1 122 ? 5.496 -9.406 -11.766 1 94.25 122 ALA B N 1
ATOM 1924 C CA . ALA B 1 122 ? 6.531 -10.297 -12.281 1 94.25 122 ALA B CA 1
ATOM 1925 C C . ALA B 1 122 ? 6.113 -11.758 -12.156 1 94.25 122 ALA B C 1
ATOM 1927 O O . ALA B 1 122 ? 6.363 -12.562 -13.055 1 94.25 122 ALA B O 1
ATOM 1928 N N . LEU B 1 123 ? 5.527 -12.094 -10.984 1 92.5 123 LEU B N 1
ATOM 1929 C CA . LEU B 1 123 ? 5.098 -13.469 -10.758 1 92.5 123 LEU B CA 1
ATOM 1930 C C . LEU B 1 123 ? 4.004 -13.867 -11.742 1 92.5 123 LEU B C 1
ATOM 1932 O O . LEU B 1 123 ? 3.963 -15.008 -12.203 1 92.5 123 LEU B O 1
ATOM 1936 N N . LEU B 1 124 ? 3.119 -12.945 -12.078 1 91.12 124 LEU B N 1
ATOM 1937 C CA . LEU B 1 124 ? 2.018 -13.227 -12.992 1 91.12 124 LEU B CA 1
ATOM 1938 C C . LEU B 1 124 ? 2.518 -13.344 -14.43 1 91.12 124 LEU B C 1
ATOM 1940 O O . LEU B 1 124 ? 1.917 -14.039 -15.242 1 91.12 124 LEU B O 1
ATOM 1944 N N . THR B 1 125 ? 3.6 -12.57 -14.758 1 87.12 125 THR B N 1
ATOM 1945 C CA . THR B 1 125 ? 4.148 -12.594 -16.109 1 87.12 125 THR B CA 1
ATOM 1946 C C . THR B 1 125 ? 5.078 -13.789 -16.297 1 87.12 125 THR B C 1
ATOM 1948 O O . THR B 1 125 ? 5.203 -14.312 -17.406 1 87.12 125 THR B O 1
ATOM 1951 N N . SER B 1 126 ? 6.066 -13.977 -15.281 1 72.94 126 SER B N 1
ATOM 1952 C CA . SER B 1 126 ? 6.984 -15.109 -15.383 1 72.94 126 SER B CA 1
ATOM 1953 C C . SER B 1 126 ? 6.227 -16.422 -15.414 1 72.94 126 SER B C 1
ATOM 1955 O O . SER B 1 126 ? 6.691 -17.406 -16.016 1 72.94 126 SER B O 1
ATOM 1957 N N . GLU B 1 127 ? 5.457 -16.703 -14.383 1 56.44 127 GLU B N 1
ATOM 1958 C CA . GLU B 1 127 ? 4.77 -17.969 -14.211 1 56.44 127 GLU B CA 1
ATOM 1959 C C . GLU B 1 127 ? 3.682 -18.156 -15.266 1 56.44 127 GLU B C 1
ATOM 1961 O O . GLU B 1 127 ? 2.779 -17.328 -15.391 1 56.44 127 GLU B O 1
ATOM 1966 N N . ALA B 1 128 ? 4.203 -18.734 -16.391 1 45.31 128 ALA B N 1
ATOM 1967 C CA . ALA B 1 128 ? 3.383 -19.766 -17.016 1 45.31 128 ALA B CA 1
ATOM 1968 C C . ALA B 1 128 ? 2.668 -20.609 -15.961 1 45.31 128 ALA B C 1
ATOM 1970 O O . ALA B 1 128 ? 3.303 -21.375 -15.234 1 45.31 128 ALA B O 1
ATOM 1971 N N . PHE B 1 129 ? 1.867 -20.125 -14.914 1 39.84 129 PHE B N 1
ATOM 1972 C CA . PHE B 1 129 ? 1.168 -21.172 -14.172 1 39.84 129 PHE B CA 1
ATOM 1973 C C . PHE B 1 129 ? 1.112 -22.453 -14.984 1 39.84 129 PHE B C 1
ATOM 1975 O O . PHE B 1 129 ? 0.791 -22.438 -16.172 1 39.84 129 PHE B O 1
ATOM 1982 N N . PRO B 1 130 ? 1.87 -23.547 -14.531 1 34.69 130 PRO B N 1
ATOM 1983 C CA . PRO B 1 130 ? 1.725 -24.781 -15.336 1 34.69 130 PRO B CA 1
ATOM 1984 C C . PRO B 1 130 ? 0.28 -25.031 -15.75 1 34.69 130 PRO B C 1
ATOM 1986 O O . PRO B 1 130 ? -0.652 -24.594 -15.078 1 34.69 130 PRO B O 1
#

Foldseek 3Di:
DDFAFQLVQFDQDAAAEEQQAFQVSFVVSCVVVVHFKHFYAHPVQATQAMDGVVLVVVCVVVVPDRRDGNNVRGDRDAAAAERGDTLVRVLVVCVVVVHFKHFYDDPRHGRGIDGVVSSVVCCVVVPPVD/DDFAFQLVQFDQDAAAEEQQAFQVSFVVSCVVVVHFKHFYAHPVQATQAMDGVVLVVVCVVVVPDRRDGNNVRGDRDAAAAERGDTLVRVLVVCVVVVHFKHFHDDPRHGRGIDGVVSSVVCCVVVDPVD

Secondary structure (DSSP, 8-state):
-PPPBGGGT--S---EEETTSBHHHHHHHHHHHT-SEEEEE-TTS-EEEEEEHHHHHHHHHTT--TTSBGGGTSBS----B-TTSBHHHHHHHHHHHT-SEEEEEETTEEEEEEEHHHHHHHHHHH----/-PPPBGGGT--S---EEETTSBHHHHHHHHHHHT-SEEEEE-TTS-EEEEEEHHHHHHHHHTT--TTSBGGGTSBS----B-TTSBHHHHHHHHHHHT-SEEEEEETTEEEEEEEHHHHHHHHHHH----

pLDDT: mean 92.46, std 11.18, range [34.69, 98.81]

Radius of gyration: 18.66 Å; Cα contacts (8 Å, |Δi|>4): 486; chains: 2; bounding box: 56×48×33 Å

Solvent-accessible surface area (backbone atoms only — not comparable to full-atom values): 14169 Å² total; per-residue (Å²): 130,87,81,53,37,38,55,80,70,45,49,92,57,66,63,64,45,45,33,81,40,30,40,49,56,49,35,40,47,22,51,76,70,71,44,64,51,27,40,25,18,39,94,87,58,41,77,48,22,43,44,38,34,66,50,50,39,45,36,57,55,68,64,53,65,47,74,43,39,30,61,81,70,35,46,61,86,70,68,68,40,45,47,79,37,38,41,67,58,52,48,51,50,28,61,74,68,72,46,55,64,30,43,24,39,56,96,76,30,74,50,14,59,48,40,52,64,58,40,52,48,48,51,62,66,64,45,67,72,128,129,87,80,55,37,37,55,81,69,46,49,92,57,67,62,64,44,44,32,81,39,30,39,49,56,49,35,40,48,22,52,76,68,70,45,65,51,29,40,26,18,40,95,86,57,41,76,49,22,44,44,38,34,66,50,50,38,44,37,57,56,69,64,53,67,49,72,42,40,29,60,79,71,35,47,60,85,71,67,68,40,47,45,78,39,38,42,66,58,52,48,51,50,26,62,75,68,71,46,55,65,30,42,24,38,55,96,78,30,74,50,14,59,48,38,52,66,57,38,51,49,47,52,62,68,65,45,68,72,128

Organism: Pyrobaculum neutrophilum (strain DSM 2338 / JCM 9278 / NBRC 100436 / V24Sta) (NCBI:txid444157)